Protein AF-A0A0D4BY80-F1 (afdb_monomer)

Secondary structure (DSSP, 8-state):
--EEEEEEEEEEESS-HHHHHHHHHT-GGGTS------SSTT-B-GGG-EEEEEETTTEEEEEEEEGGGEEEEEEEEEEE-TTSPEEEEEEEEEEE-S---HHHHHHHHHHHHHHHHHHHHHHHHHHHHHTTPPPEEEEEE--GGGGSTTHHHHHHHHTT-SSPPTT-EEEEEETTTEEEEEEEEEE-SSEEEEE-SSEEEEEEEGGGGTS-EEEEEEESSS---HHHHHHHHHHH-

Radius of gyration: 18.1 Å; Cα contacts (8 Å, |Δi|>4): 515; chains: 1; bounding box: 46×47×46 Å

Organism: NCBI:txid1618207

Sequence (237 aa):
MSRSFEVRTETPIDGTPEQVWDAVTSGNSGWLWPTEIEPKLGGAGPWGSVVTAWEPAKHFANHMEGDGGFYNTLDYQIEERADGKTWVRYMHAGIFLQDMDDDSWANQYDGVRKHTDFYQHTLAEYVKYFAGQQASYAEVQGPEASGSPEAFLTLKAAIGAQDAQLGDSIGFTVPGLGEITGVLDYSTEHFAGVRTEKALYRFFGRNAFGSVVGLTVHEFDAEANGAAWQSWLNGLY

pLDDT: mean 96.06, std 3.53, range [71.81, 98.81]

Foldseek 3Di:
DKDKDKAKDKDWAPAALQLLQCCVAPQVVQQHNDWHWDQDQQTAGGPRWGWNDHDHSAKTKTKDADPPGWIWIWIWGWDQDPVRTIMIIIMIMIMDNDDDDPVLVVLVNVVVNVVVVRSSLSSRVCSNQPRPFHFQKDKAFADPVQLDLCNVVLVCVQQVNNPDDQQDWTWHQQVPVGIDIFGFNDDDSAWTWTDDNFKIKIWGSCSSVRGGIMIMITGRPDHDPNVSVNVRSHVSD

Structure (mmCIF, N/CA/C/O backbone):
data_AF-A0A0D4BY80-F1
#
_entry.id   AF-A0A0D4BY80-F1
#
loop_
_atom_site.group_PDB
_atom_site.id
_atom_site.type_symbol
_atom_site.label_atom_id
_atom_site.label_alt_id
_atom_site.label_comp_id
_atom_site.label_asym_id
_atom_site.label_entity_id
_atom_site.label_seq_id
_atom_site.pdbx_PDB_ins_code
_atom_site.Cartn_x
_atom_site.Cartn_y
_atom_site.Cartn_z
_atom_site.occupancy
_atom_site.B_iso_or_equiv
_atom_site.auth_seq_id
_atom_site.auth_comp_id
_atom_site.auth_asym_id
_atom_site.auth_atom_id
_atom_site.pdbx_PDB_model_num
ATOM 1 N N . MET A 1 1 ? 24.413 17.095 -2.637 1.00 71.81 1 MET A N 1
ATOM 2 C CA . MET A 1 1 ? 24.494 16.234 -3.836 1.00 71.81 1 MET A CA 1
ATOM 3 C C . MET A 1 1 ? 23.332 15.254 -3.830 1.00 71.81 1 MET A C 1
ATOM 5 O O . MET A 1 1 ? 22.940 14.824 -2.754 1.00 71.81 1 MET A O 1
ATOM 9 N N . SER A 1 2 ? 22.816 14.880 -5.003 1.00 84.19 2 SER A N 1
ATOM 10 C CA . SER A 1 2 ? 21.815 13.814 -5.130 1.00 84.19 2 SER A CA 1
ATOM 11 C C . SER A 1 2 ? 22.375 12.473 -4.644 1.00 84.19 2 SER A C 1
ATOM 13 O O . SER A 1 2 ? 23.553 12.180 -4.869 1.00 84.19 2 SER A O 1
ATOM 15 N N . ARG A 1 3 ? 21.550 11.650 -3.989 1.00 91.88 3 ARG A N 1
ATOM 16 C CA . ARG A 1 3 ? 21.976 10.357 -3.420 1.00 91.88 3 ARG A CA 1
ATOM 17 C C . ARG A 1 3 ? 20.980 9.256 -3.753 1.00 91.88 3 ARG A C 1
ATOM 19 O O . ARG A 1 3 ? 19.774 9.444 -3.607 1.00 91.88 3 ARG A O 1
ATOM 26 N N . SER A 1 4 ? 21.497 8.112 -4.185 1.00 93.31 4 SER A N 1
ATOM 27 C CA . SER A 1 4 ? 20.708 6.917 -4.475 1.00 93.31 4 SER A CA 1
ATOM 28 C C . SER A 1 4 ? 20.279 6.193 -3.202 1.00 93.31 4 SER A C 1
ATOM 30 O O . SER A 1 4 ? 20.962 6.270 -2.181 1.00 93.31 4 SER A O 1
ATOM 32 N N . PHE A 1 5 ? 19.204 5.421 -3.294 1.00 96.12 5 PHE A N 1
ATOM 33 C CA . PHE A 1 5 ? 18.801 4.440 -2.296 1.00 96.12 5 PHE A CA 1
ATOM 34 C C . PHE A 1 5 ? 18.462 3.103 -2.957 1.00 96.12 5 PHE A C 1
ATOM 36 O O . PHE A 1 5 ? 18.146 3.041 -4.147 1.00 96.12 5 PHE A O 1
ATOM 43 N N . GLU A 1 6 ? 18.490 2.044 -2.155 1.00 97.75 6 GLU A N 1
ATOM 44 C CA . GLU A 1 6 ? 17.997 0.720 -2.515 1.00 97.75 6 GLU A CA 1
ATOM 45 C C . GLU A 1 6 ? 17.402 0.064 -1.266 1.00 97.75 6 GLU A C 1
ATOM 47 O O . GLU A 1 6 ? 18.074 -0.040 -0.242 1.00 97.75 6 GLU A O 1
ATOM 52 N N . VAL A 1 7 ? 16.147 -0.370 -1.348 1.00 98.00 7 VAL A N 1
ATOM 53 C CA . VAL A 1 7 ? 15.464 -1.159 -0.319 1.00 98.00 7 VAL A CA 1
ATOM 54 C C . VAL A 1 7 ? 15.160 -2.530 -0.900 1.00 98.00 7 VAL A C 1
ATOM 56 O O . VAL A 1 7 ? 14.670 -2.632 -2.023 1.00 98.00 7 VAL A O 1
ATOM 59 N N . ARG A 1 8 ? 15.437 -3.585 -0.131 1.00 97.75 8 ARG A N 1
ATOM 60 C CA . ARG A 1 8 ? 15.101 -4.968 -0.480 1.00 97.75 8 ARG A CA 1
ATOM 61 C C . ARG A 1 8 ? 14.278 -5.606 0.624 1.00 97.75 8 ARG A C 1
ATOM 63 O O . ARG A 1 8 ? 14.615 -5.454 1.797 1.00 97.75 8 ARG A O 1
ATOM 70 N N . THR A 1 9 ? 13.263 -6.368 0.243 1.00 97.00 9 THR A N 1
ATOM 71 C CA . THR A 1 9 ? 12.457 -7.171 1.165 1.00 97.00 9 THR A CA 1
ATOM 72 C C . THR A 1 9 ? 12.281 -8.585 0.621 1.00 97.00 9 THR A C 1
ATOM 74 O O . THR A 1 9 ? 12.279 -8.808 -0.589 1.00 97.00 9 THR A O 1
ATOM 77 N N . GLU A 1 10 ? 12.139 -9.552 1.525 1.00 95.75 10 GLU A N 1
ATOM 78 C CA . GLU A 1 10 ? 11.660 -10.893 1.194 1.00 95.75 10 GLU A CA 1
ATOM 79 C C . GLU A 1 10 ? 10.397 -11.161 2.012 1.00 95.75 10 GLU A C 1
ATOM 81 O O . GLU A 1 10 ? 10.439 -11.145 3.245 1.00 95.75 10 GLU A O 1
ATOM 86 N N . THR A 1 11 ? 9.274 -11.391 1.334 1.00 94.88 11 THR A N 1
ATOM 87 C CA . THR A 1 11 ? 7.966 -11.543 1.976 1.00 94.88 11 THR A CA 1
ATOM 88 C C . THR A 1 11 ? 7.343 -12.883 1.585 1.00 94.88 11 THR A C 1
ATOM 90 O O . THR A 1 11 ? 7.130 -13.127 0.395 1.00 94.88 11 THR A O 1
ATOM 93 N N . PRO A 1 12 ? 7.042 -13.770 2.553 1.00 95.88 12 PRO A N 1
ATOM 94 C CA . PRO A 1 12 ? 6.262 -14.968 2.285 1.00 95.88 12 PRO A CA 1
ATOM 95 C C . PRO A 1 12 ? 4.783 -14.597 2.142 1.00 95.88 12 PRO A C 1
ATOM 97 O O . PRO A 1 12 ? 4.196 -13.995 3.041 1.00 95.88 12 PRO A O 1
ATOM 100 N N . ILE A 1 13 ? 4.174 -15.008 1.039 1.00 97.38 13 ILE A N 1
ATOM 101 C CA . ILE A 1 13 ? 2.771 -14.774 0.716 1.00 97.38 13 ILE A CA 1
ATOM 102 C C . ILE A 1 13 ? 2.026 -16.108 0.694 1.00 97.38 13 ILE A C 1
ATOM 104 O O . ILE A 1 13 ? 2.468 -17.098 0.107 1.00 97.38 13 ILE A O 1
ATOM 108 N N . ASP A 1 14 ? 0.881 -16.120 1.371 1.00 96.50 14 ASP A N 1
ATOM 109 C CA . ASP A 1 14 ? -0.067 -17.231 1.395 1.00 96.50 14 ASP A CA 1
ATOM 110 C C . ASP A 1 14 ? -0.938 -17.169 0.131 1.00 96.50 14 ASP A C 1
ATOM 112 O O . ASP A 1 14 ? -1.999 -16.549 0.111 1.00 96.50 14 ASP A O 1
ATOM 116 N N . GLY A 1 15 ? -0.406 -17.718 -0.961 1.00 95.50 15 GLY A N 1
ATOM 117 C CA . GLY A 1 15 ? -1.007 -17.711 -2.291 1.00 95.50 15 GLY A CA 1
ATOM 118 C C . GLY A 1 15 ? -0.070 -18.331 -3.326 1.00 95.50 15 GLY A C 1
ATOM 119 O O . GLY A 1 15 ? 1.109 -18.567 -3.053 1.00 95.50 15 GLY A O 1
ATOM 120 N N . THR A 1 16 ? -0.600 -18.609 -4.513 1.00 96.62 16 THR A N 1
ATOM 121 C CA . THR A 1 16 ? 0.153 -19.174 -5.649 1.00 96.62 16 THR A CA 1
ATOM 122 C C . THR A 1 16 ? 0.994 -18.109 -6.369 1.00 96.62 16 THR A C 1
ATOM 124 O O . THR A 1 16 ? 0.639 -16.925 -6.322 1.00 96.62 16 THR A O 1
ATOM 127 N N . PRO A 1 17 ? 2.073 -18.495 -7.078 1.00 97.75 17 PRO A N 1
ATOM 128 C CA . PRO A 1 17 ? 2.846 -17.574 -7.912 1.00 97.75 17 PRO A CA 1
ATOM 129 C C . PRO A 1 17 ? 1.993 -16.824 -8.936 1.00 97.75 17 PRO A C 1
ATOM 131 O O . PRO A 1 17 ? 2.229 -15.644 -9.184 1.00 97.75 17 PRO A O 1
ATOM 134 N N . GLU A 1 18 ? 0.969 -17.477 -9.487 1.00 97.62 18 GLU A N 1
ATOM 135 C CA . GLU A 1 18 ? 0.009 -16.881 -10.414 1.00 97.62 18 GLU A CA 1
ATOM 136 C C . GLU A 1 18 ? -0.833 -15.795 -9.738 1.00 97.62 18 GLU A C 1
ATOM 138 O O . GLU A 1 18 ? -0.967 -14.704 -10.281 1.00 97.62 18 GLU A O 1
ATOM 143 N N . GLN A 1 19 ? -1.339 -16.037 -8.524 1.00 97.75 19 GLN A N 1
ATOM 144 C CA . GLN A 1 19 ? -2.099 -15.020 -7.785 1.00 97.75 19 GLN A CA 1
ATOM 145 C C . GLN A 1 19 ? -1.236 -13.809 -7.421 1.00 97.75 19 GLN A C 1
ATOM 147 O O . GLN A 1 19 ? -1.703 -12.674 -7.503 1.00 97.75 19 GLN A O 1
ATOM 152 N N . VAL A 1 20 ? 0.023 -14.034 -7.033 1.00 98.06 20 VAL A N 1
ATOM 153 C CA . VAL A 1 20 ? 0.975 -12.945 -6.772 1.00 98.06 20 VAL A CA 1
ATOM 154 C C . VAL A 1 20 ? 1.286 -12.179 -8.057 1.00 98.06 20 VAL A C 1
ATOM 156 O O . VAL A 1 20 ? 1.293 -10.950 -8.054 1.00 98.06 20 VAL A O 1
ATOM 159 N N . TRP A 1 21 ? 1.514 -12.888 -9.161 1.00 98.25 21 TRP A N 1
ATOM 160 C CA . TRP A 1 21 ? 1.753 -12.285 -10.467 1.00 98.25 21 TRP A CA 1
ATOM 161 C C . TRP A 1 21 ? 0.592 -11.403 -10.915 1.00 98.25 21 TRP A C 1
ATOM 163 O O . TRP A 1 21 ? 0.802 -10.248 -11.293 1.00 98.25 21 TRP A O 1
ATOM 173 N N . ASP A 1 22 ? -0.629 -11.922 -10.828 1.00 97.75 22 ASP A N 1
ATOM 174 C CA . ASP A 1 22 ? -1.832 -11.173 -11.166 1.00 97.75 22 ASP A CA 1
ATOM 175 C C . ASP A 1 22 ? -1.943 -9.930 -10.278 1.00 97.75 22 ASP A C 1
ATOM 177 O O . ASP A 1 22 ? -2.178 -8.834 -10.791 1.00 97.75 22 ASP A O 1
ATOM 181 N N . ALA A 1 23 ? -1.671 -10.068 -8.974 1.00 97.81 23 ALA A N 1
ATOM 182 C CA . ALA A 1 23 ? -1.711 -8.972 -8.012 1.00 97.81 23 ALA A CA 1
ATOM 183 C C . ALA A 1 23 ? -0.747 -7.824 -8.336 1.00 97.81 23 ALA A C 1
ATOM 185 O O . ALA A 1 23 ? -1.147 -6.673 -8.189 1.00 97.81 23 ALA A O 1
ATOM 186 N N . VAL A 1 24 ? 0.489 -8.110 -8.767 1.00 96.81 24 VAL A N 1
ATOM 187 C CA . VAL A 1 24 ? 1.515 -7.076 -9.036 1.00 96.81 24 VAL A CA 1
ATOM 188 C C . VAL A 1 24 ? 1.483 -6.515 -10.462 1.00 96.81 24 VAL A C 1
ATOM 190 O O . VAL A 1 24 ? 2.137 -5.509 -10.739 1.00 96.81 24 VAL A O 1
ATOM 193 N N . THR A 1 25 ? 0.749 -7.152 -11.380 1.00 96.62 25 THR A N 1
ATOM 194 C CA . THR A 1 25 ? 0.687 -6.727 -12.791 1.00 96.62 25 THR A CA 1
ATOM 195 C C . THR A 1 25 ? -0.662 -6.153 -13.216 1.00 96.62 25 THR A C 1
ATOM 197 O O . THR A 1 25 ? -0.702 -5.266 -14.065 1.00 96.62 25 THR A O 1
ATOM 200 N N . SER A 1 26 ? -1.771 -6.637 -12.651 1.00 95.06 26 SER A N 1
ATOM 201 C CA . SER A 1 26 ? -3.132 -6.244 -13.058 1.00 95.06 26 SER A CA 1
ATOM 202 C C . SER A 1 26 ? -4.099 -6.024 -11.887 1.00 95.06 26 SER A C 1
ATOM 204 O O . SER A 1 26 ? -5.116 -5.349 -12.037 1.00 95.06 26 SER A O 1
ATOM 206 N N . GLY A 1 27 ? -3.778 -6.551 -10.703 1.00 95.00 27 GLY A N 1
ATOM 207 C CA . GLY A 1 27 ? -4.537 -6.413 -9.458 1.00 95.00 27 GLY A CA 1
ATOM 208 C C . GLY A 1 27 ? -4.078 -5.257 -8.565 1.00 95.00 27 GLY A C 1
ATOM 209 O O . GLY A 1 27 ? -4.422 -5.231 -7.386 1.00 95.00 27 GLY A O 1
ATOM 210 N N . ASN A 1 28 ? -3.310 -4.299 -9.097 1.00 93.94 28 ASN A N 1
ATOM 211 C CA . ASN A 1 28 ? -2.649 -3.244 -8.314 1.00 93.94 28 ASN A CA 1
ATOM 212 C C . ASN A 1 28 ? -3.628 -2.383 -7.495 1.00 93.94 28 ASN A C 1
ATOM 214 O O . ASN A 1 28 ? -3.283 -1.908 -6.412 1.00 93.94 28 ASN A O 1
ATOM 218 N N . SER A 1 29 ? -4.871 -2.234 -7.970 1.00 95.94 29 SER A N 1
ATOM 219 C CA . SER A 1 29 ? -5.952 -1.552 -7.249 1.00 95.94 29 SER A CA 1
ATOM 220 C C . SER A 1 29 ? -6.247 -2.176 -5.882 1.00 95.94 29 SER A C 1
ATOM 222 O O . SER A 1 29 ? -6.630 -1.453 -4.968 1.00 95.94 29 SER A O 1
ATOM 224 N N . GLY A 1 30 ? -6.041 -3.487 -5.716 1.00 96.81 30 GLY A N 1
ATOM 225 C CA . GLY A 1 30 ? -6.397 -4.238 -4.511 1.00 96.81 30 GLY A CA 1
ATOM 226 C 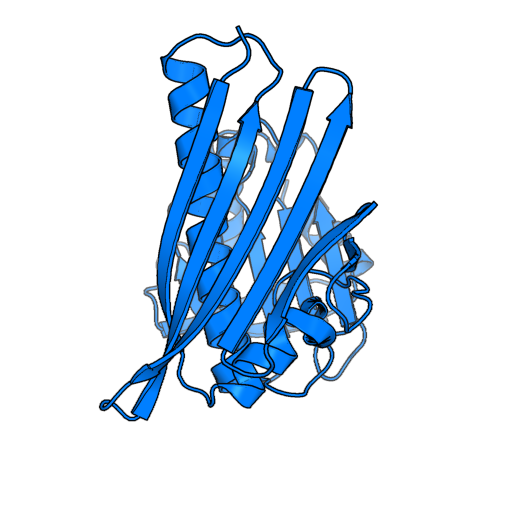C . GLY A 1 30 ? -5.436 -4.087 -3.334 1.00 96.81 30 GLY A C 1
ATOM 227 O O . GLY A 1 30 ? -5.784 -4.477 -2.223 1.00 96.81 30 GLY A O 1
ATOM 228 N N . TRP A 1 31 ? -4.242 -3.530 -3.545 1.00 97.69 31 TRP A N 1
ATOM 229 C CA . TRP A 1 31 ? -3.225 -3.445 -2.488 1.00 97.69 31 TRP A CA 1
ATOM 230 C C . TRP A 1 31 ? -2.336 -2.199 -2.536 1.00 97.69 31 TRP A C 1
ATOM 232 O O . TRP A 1 31 ? -1.669 -1.891 -1.549 1.00 97.69 31 TRP A O 1
ATOM 242 N N . LEU A 1 32 ? -2.308 -1.491 -3.667 1.00 95.00 32 LEU A N 1
ATOM 243 C CA . LEU A 1 32 ? -1.459 -0.324 -3.871 1.00 95.00 32 LEU A CA 1
ATOM 244 C C . LEU A 1 32 ? -2.294 0.865 -4.360 1.00 95.00 32 LEU A C 1
ATOM 246 O O . LEU A 1 32 ? -2.845 1.604 -3.554 1.00 95.00 32 LEU A O 1
ATOM 250 N N . TRP A 1 33 ? -2.429 1.025 -5.672 1.00 94.06 33 TRP A N 1
ATOM 251 C CA . TRP A 1 33 ? -3.345 1.951 -6.336 1.00 94.06 33 TRP A CA 1
ATOM 252 C C . TRP A 1 33 ? -3.516 1.505 -7.797 1.00 94.06 33 TRP A C 1
ATOM 254 O O . TRP A 1 33 ? -2.658 0.787 -8.333 1.00 94.06 33 TRP A O 1
ATOM 264 N N . PRO A 1 34 ? -4.606 1.909 -8.474 1.00 93.88 34 PRO A N 1
ATOM 265 C CA . PRO A 1 34 ? -4.835 1.552 -9.867 1.00 93.88 34 P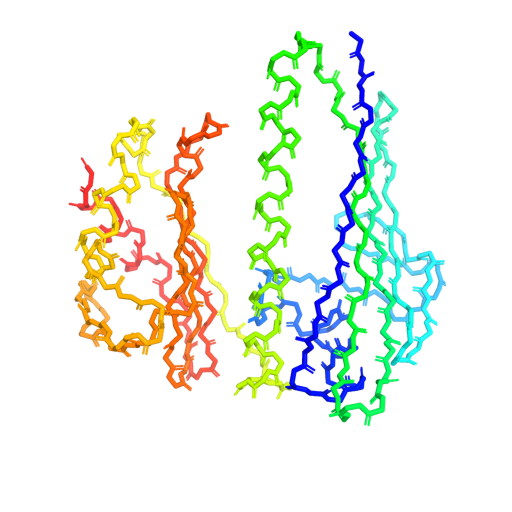RO A CA 1
ATOM 266 C C . PRO A 1 34 ? -3.703 2.065 -10.761 1.00 93.88 34 PRO A C 1
ATOM 268 O O . PRO A 1 34 ? -3.401 3.258 -10.790 1.00 93.88 34 PRO A O 1
ATOM 271 N N . THR A 1 35 ? -3.075 1.156 -11.499 1.00 93.25 35 THR A N 1
ATOM 272 C CA . THR A 1 35 ? -2.061 1.472 -12.508 1.00 93.25 35 THR A CA 1
ATOM 273 C C . THR A 1 35 ? -2.250 0.561 -13.709 1.00 93.25 35 THR A C 1
ATOM 275 O O . THR A 1 35 ? -2.678 -0.582 -13.565 1.00 93.25 35 THR A O 1
ATOM 278 N N . GLU A 1 36 ? -1.932 1.075 -14.892 1.00 92.88 36 GLU A N 1
ATOM 279 C CA . GLU A 1 36 ? -1.932 0.293 -16.123 1.00 92.88 36 GLU A CA 1
ATOM 280 C C . GLU A 1 36 ? -0.505 -0.143 -16.456 1.00 92.88 36 GLU A C 1
ATOM 282 O O . GLU A 1 36 ? 0.440 0.647 -16.364 1.00 92.88 36 GLU A O 1
ATOM 287 N N . ILE A 1 37 ? -0.360 -1.411 -16.837 1.00 97.00 37 ILE A N 1
ATOM 288 C CA . ILE A 1 37 ? 0.903 -2.015 -17.255 1.00 97.00 37 ILE A CA 1
ATOM 289 C C . ILE A 1 37 ? 0.647 -2.728 -18.579 1.00 97.00 37 ILE A C 1
ATOM 291 O O . ILE A 1 37 ? -0.240 -3.576 -18.684 1.00 97.00 37 ILE A O 1
ATOM 295 N N . GLU A 1 38 ? 1.419 -2.390 -19.606 1.00 97.81 38 GLU A N 1
ATOM 296 C CA . GLU A 1 38 ? 1.388 -3.111 -20.869 1.00 97.81 38 GLU A CA 1
ATOM 297 C C . GLU A 1 38 ? 2.096 -4.467 -20.690 1.00 97.81 38 GLU A C 1
ATOM 299 O O . GLU A 1 38 ? 3.274 -4.489 -20.324 1.00 97.81 38 GLU A O 1
ATOM 304 N N . PRO A 1 39 ? 1.427 -5.604 -20.963 1.00 97.12 39 PRO A N 1
ATOM 305 C CA . PRO A 1 39 ? 1.879 -6.920 -20.516 1.00 97.12 39 PRO A CA 1
ATOM 306 C C . PRO A 1 39 ? 2.972 -7.531 -21.407 1.00 97.12 39 PRO A C 1
ATOM 308 O O . PRO A 1 39 ? 2.786 -8.586 -22.022 1.00 97.12 39 PRO A O 1
ATOM 311 N N . LYS A 1 40 ? 4.112 -6.843 -21.530 1.00 98.00 40 LYS A N 1
ATOM 312 C CA . LYS A 1 40 ? 5.266 -7.280 -22.323 1.00 98.00 40 LYS A CA 1
ATOM 313 C C . LYS A 1 40 ? 6.561 -6.594 -21.886 1.00 98.00 40 LYS A C 1
ATOM 315 O O . LYS A 1 40 ? 6.555 -5.451 -21.439 1.00 98.00 40 LYS A O 1
ATOM 320 N N . LEU A 1 41 ? 7.692 -7.250 -22.143 1.00 98.44 41 LEU A N 1
ATOM 321 C CA . LEU A 1 41 ? 9.011 -6.619 -22.063 1.00 98.44 41 LEU A CA 1
ATOM 322 C C . LEU A 1 41 ? 9.093 -5.410 -23.012 1.00 98.44 41 LEU A C 1
ATOM 324 O O . LEU A 1 41 ? 8.727 -5.511 -24.186 1.00 98.44 41 LEU A O 1
ATOM 328 N N . GLY A 1 42 ? 9.583 -4.278 -22.506 1.00 98.38 42 GLY A N 1
ATOM 329 C CA . GLY A 1 42 ? 9.623 -3.003 -23.223 1.00 98.38 42 GLY A CA 1
ATOM 330 C C . GLY A 1 42 ? 8.262 -2.309 -23.344 1.00 98.38 42 GLY A C 1
ATOM 331 O O . GLY A 1 42 ? 8.156 -1.319 -24.066 1.00 98.38 42 GLY A O 1
ATOM 332 N N . GLY A 1 43 ? 7.222 -2.836 -22.692 1.00 98.19 43 GLY A N 1
ATOM 333 C CA . GLY A 1 43 ? 5.910 -2.205 -22.618 1.00 98.19 43 GLY A CA 1
ATOM 334 C C . GLY A 1 43 ? 5.889 -0.983 -21.702 1.00 98.19 43 GLY A C 1
ATOM 335 O O . GLY A 1 43 ? 6.810 -0.764 -20.910 1.00 98.19 43 GLY A O 1
ATOM 336 N N . ALA A 1 44 ? 4.825 -0.190 -21.808 1.00 97.88 44 ALA A N 1
ATOM 337 C CA . ALA A 1 44 ? 4.573 0.914 -20.885 1.00 97.88 44 ALA A CA 1
ATOM 338 C C . ALA A 1 44 ? 4.269 0.401 -19.465 1.00 97.88 44 ALA A C 1
ATOM 340 O O . ALA A 1 44 ? 3.471 -0.515 -19.285 1.00 97.88 44 ALA A O 1
ATOM 341 N N . GLY A 1 45 ? 4.891 1.008 -18.460 1.00 95.44 45 GLY A N 1
ATOM 342 C CA . GLY A 1 45 ? 4.595 0.797 -17.047 1.00 95.44 45 GLY A CA 1
ATOM 343 C C . GLY A 1 45 ? 4.013 2.051 -16.381 1.00 95.44 45 GLY A C 1
ATOM 344 O O . GLY A 1 45 ? 3.796 3.081 -17.033 1.00 95.44 45 GLY A O 1
ATOM 345 N N . PRO A 1 46 ? 3.798 2.007 -15.055 1.00 91.94 46 PRO A N 1
ATOM 346 C CA . PRO A 1 46 ? 3.203 3.108 -14.308 1.00 91.94 46 PRO A CA 1
ATOM 347 C C . PRO A 1 46 ? 4.032 4.395 -14.422 1.00 91.94 46 PRO A C 1
ATOM 349 O O . PRO A 1 46 ? 5.264 4.344 -14.467 1.00 91.94 46 PRO A O 1
ATOM 352 N N . TRP A 1 47 ? 3.350 5.543 -14.485 1.00 90.25 47 TRP A N 1
ATOM 353 C CA . TRP A 1 47 ? 3.931 6.896 -14.581 1.00 90.25 47 TRP A CA 1
ATOM 354 C C . TRP A 1 47 ? 4.987 7.094 -15.677 1.00 90.25 47 TRP A C 1
ATOM 356 O O . TRP A 1 47 ? 5.888 7.911 -15.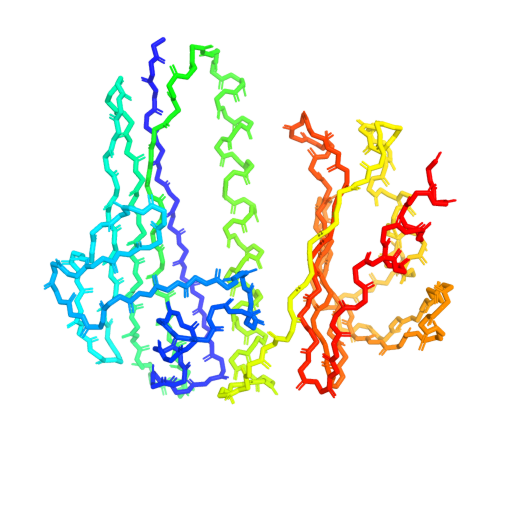526 1.00 90.25 47 TRP A O 1
ATOM 366 N N . GLY A 1 48 ? 4.875 6.378 -16.797 1.00 92.25 48 GLY A N 1
ATOM 367 C CA . GLY A 1 48 ? 5.821 6.506 -17.909 1.00 92.25 48 GLY A CA 1
ATOM 368 C C . GLY A 1 48 ? 7.112 5.705 -17.725 1.00 92.25 48 GLY A C 1
ATOM 369 O O . GLY A 1 48 ? 8.061 5.907 -18.479 1.00 92.25 48 GLY A O 1
ATOM 370 N N . SER A 1 49 ? 7.151 4.790 -16.754 1.00 97.06 49 SER A N 1
ATOM 371 C CA . SER A 1 49 ? 8.188 3.759 -16.695 1.00 97.06 49 SER A CA 1
ATOM 372 C C . SER A 1 49 ? 8.092 2.791 -17.881 1.00 97.06 49 SER A C 1
ATOM 374 O O . SER A 1 49 ? 7.085 2.724 -18.589 1.00 97.06 49 SER A O 1
ATOM 376 N N . VAL A 1 50 ? 9.151 2.018 -18.090 1.00 98.44 50 VAL A N 1
ATOM 377 C CA . VAL A 1 50 ? 9.233 0.948 -19.085 1.00 98.44 50 VAL A CA 1
ATOM 378 C C . VAL A 1 50 ? 9.379 -0.380 -18.357 1.00 98.44 50 VAL A C 1
ATOM 380 O O . VAL A 1 50 ? 10.177 -0.496 -17.426 1.00 98.44 50 VAL A O 1
ATOM 383 N N . VAL A 1 51 ? 8.630 -1.393 -18.786 1.00 98.69 51 VAL A N 1
ATOM 384 C CA . VAL A 1 51 ? 8.762 -2.767 -18.288 1.00 98.69 51 VAL A CA 1
ATOM 385 C C . VAL A 1 51 ? 10.114 -3.334 -18.725 1.00 98.69 51 VAL A C 1
ATOM 387 O O . VAL A 1 51 ? 10.391 -3.459 -19.920 1.00 98.69 51 VAL A O 1
ATOM 390 N N . THR A 1 52 ? 10.957 -3.698 -17.763 1.00 98.69 52 THR A N 1
ATOM 391 C CA . THR A 1 52 ? 12.319 -4.218 -17.970 1.00 98.69 52 THR A CA 1
ATOM 392 C C . THR A 1 52 ? 12.429 -5.726 -17.759 1.00 98.69 52 THR A C 1
ATOM 394 O O . THR A 1 52 ? 13.393 -6.324 -18.234 1.00 98.69 52 THR A O 1
ATOM 397 N N . ALA A 1 53 ? 11.434 -6.352 -17.128 1.00 98.62 53 ALA A N 1
ATOM 398 C CA . ALA A 1 53 ? 11.275 -7.802 -17.075 1.00 98.62 53 ALA A CA 1
ATOM 399 C C . ALA A 1 53 ? 9.792 -8.184 -17.123 1.00 98.62 53 ALA A C 1
ATOM 401 O O . ALA A 1 53 ? 8.952 -7.530 -16.503 1.00 98.62 53 ALA A O 1
ATOM 402 N N . TRP A 1 54 ? 9.478 -9.239 -17.877 1.00 98.62 54 TRP A N 1
ATOM 403 C CA . TRP A 1 54 ? 8.124 -9.772 -18.005 1.00 98.62 54 TRP A CA 1
ATOM 404 C C . TRP A 1 54 ? 8.167 -11.290 -18.192 1.00 98.62 54 TRP A C 1
ATOM 406 O O . TRP A 1 54 ? 8.140 -11.807 -19.311 1.00 98.62 54 TRP A O 1
ATOM 416 N N . GLU A 1 55 ? 8.256 -12.004 -17.078 1.00 98.50 55 GLU A N 1
ATOM 417 C CA . GLU A 1 55 ? 8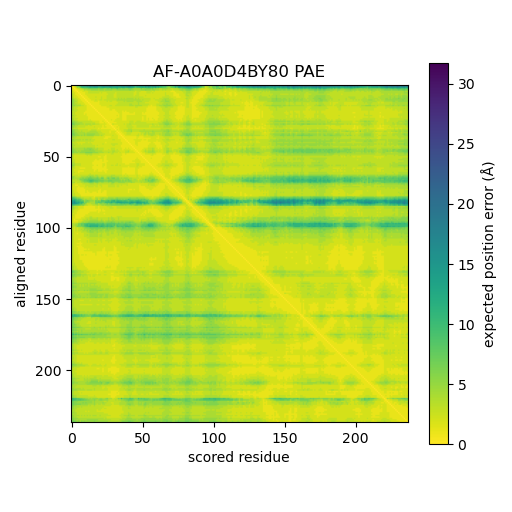.256 -13.462 -17.013 1.00 98.50 55 GLU A CA 1
ATOM 418 C C . GLU A 1 55 ? 7.097 -13.916 -16.118 1.00 98.50 55 GLU A C 1
ATOM 420 O O . GLU A 1 55 ? 7.233 -13.892 -14.891 1.00 98.50 55 GLU A O 1
ATOM 425 N N . PRO A 1 56 ? 5.951 -14.315 -16.705 1.00 98.19 56 PRO A N 1
ATOM 426 C CA . PRO A 1 56 ? 4.759 -14.673 -15.946 1.00 98.19 56 PRO A CA 1
ATOM 427 C C . PRO A 1 56 ? 5.019 -15.641 -14.794 1.00 98.19 56 PRO A C 1
ATOM 429 O O . PRO A 1 56 ? 5.748 -16.621 -14.960 1.00 98.19 56 PRO A O 1
ATOM 432 N N . ALA A 1 57 ? 4.414 -15.345 -13.639 1.00 97.44 57 ALA A N 1
ATOM 433 C CA . ALA A 1 57 ? 4.573 -16.072 -12.376 1.00 97.44 57 ALA A CA 1
ATOM 434 C C . ALA A 1 57 ? 6.010 -16.130 -11.815 1.00 97.44 57 ALA A C 1
ATOM 436 O O . ALA A 1 57 ? 6.267 -16.913 -10.903 1.00 97.44 57 ALA A O 1
ATOM 437 N N . LYS A 1 58 ? 6.954 -15.327 -12.339 1.00 98.31 58 LYS A N 1
ATOM 438 C CA . LYS A 1 58 ? 8.378 -15.405 -11.961 1.00 98.31 58 LYS A CA 1
ATOM 439 C C . LYS A 1 58 ? 9.066 -14.066 -11.751 1.00 98.31 58 LYS A C 1
ATOM 441 O O . LYS A 1 58 ? 9.729 -13.890 -10.735 1.00 98.31 58 LYS A O 1
ATOM 446 N N . HIS A 1 59 ? 8.979 -13.143 -12.706 1.00 98.62 59 HIS A N 1
ATOM 447 C CA . HIS A 1 59 ? 9.750 -11.899 -12.648 1.00 98.62 59 HIS A CA 1
ATOM 448 C C . HIS A 1 59 ? 9.042 -10.763 -13.371 1.00 98.62 59 HIS A C 1
ATOM 450 O O . HIS A 1 59 ? 8.796 -10.825 -14.577 1.00 98.62 59 HIS A O 1
ATOM 456 N N . PHE A 1 60 ? 8.726 -9.715 -12.623 1.00 98.44 60 PHE A N 1
ATOM 457 C CA . PHE A 1 60 ? 8.231 -8.455 -13.155 1.00 98.44 60 PHE A CA 1
ATOM 458 C C . PHE A 1 60 ? 9.152 -7.333 -12.687 1.00 98.44 60 PHE A C 1
ATOM 460 O O . PHE A 1 60 ? 9.483 -7.256 -11.507 1.00 98.44 60 PHE A O 1
ATOM 467 N N . ALA A 1 61 ? 9.563 -6.460 -13.598 1.00 98.56 61 ALA A N 1
ATOM 468 C CA . ALA A 1 61 ? 10.333 -5.278 -13.244 1.00 98.56 61 ALA A CA 1
ATOM 469 C C . ALA A 1 61 ? 9.993 -4.118 -14.172 1.00 98.56 61 ALA A C 1
ATOM 471 O O . ALA A 1 61 ? 9.676 -4.317 -15.351 1.00 98.56 61 ALA A O 1
ATOM 472 N N . ASN A 1 62 ? 10.096 -2.901 -13.650 1.00 98.44 62 ASN A N 1
ATOM 473 C CA . ASN A 1 62 ? 9.965 -1.679 -14.424 1.00 98.44 62 ASN A CA 1
ATOM 474 C C . ASN A 1 62 ? 10.976 -0.626 -13.966 1.00 98.44 62 ASN A C 1
ATOM 476 O O . ASN A 1 62 ? 11.426 -0.600 -12.819 1.00 98.44 62 ASN A O 1
ATOM 480 N N . HIS A 1 63 ? 11.327 0.255 -14.895 1.00 98.25 63 HIS A N 1
ATOM 481 C CA . HIS A 1 63 ? 12.297 1.313 -14.674 1.00 98.25 63 HIS A CA 1
ATOM 482 C C . HIS A 1 63 ? 11.815 2.626 -15.275 1.00 98.25 63 HIS A C 1
ATOM 484 O O . HIS A 1 63 ? 11.293 2.663 -16.389 1.00 98.25 63 HIS A O 1
ATOM 490 N N . MET A 1 64 ? 12.007 3.706 -14.534 1.00 96.94 64 MET A N 1
ATOM 491 C CA . MET A 1 64 ? 11.749 5.068 -14.967 1.00 96.94 64 MET A CA 1
ATOM 492 C C . MET A 1 64 ? 13.037 5.871 -14.867 1.00 96.94 64 MET A C 1
ATOM 494 O O . MET A 1 64 ? 13.706 5.816 -13.839 1.00 96.94 64 MET A O 1
ATOM 498 N N . GLU A 1 65 ? 13.309 6.672 -15.891 1.00 95.94 65 GLU A N 1
ATOM 499 C CA . GLU A 1 65 ? 14.288 7.756 -15.852 1.00 95.94 65 GLU A CA 1
ATOM 500 C C . GLU A 1 65 ? 13.561 9.097 -16.011 1.00 95.94 65 GLU A C 1
ATOM 502 O O . GLU A 1 65 ? 12.473 9.169 -16.587 1.00 95.94 65 GLU A O 1
ATOM 507 N N . GLY A 1 66 ? 14.157 10.168 -15.497 1.00 92.31 66 GLY A N 1
ATOM 508 C CA . GLY A 1 66 ? 13.632 11.521 -15.625 1.00 92.31 66 GLY A CA 1
ATOM 509 C C . GLY A 1 66 ? 14.724 12.585 -15.575 1.00 92.31 66 GLY A C 1
ATOM 510 O O . GLY A 1 66 ? 15.920 12.295 -15.475 1.00 92.31 66 GLY A O 1
ATOM 511 N N . ASP A 1 67 ? 14.297 13.843 -15.636 1.00 92.00 67 ASP A N 1
ATOM 512 C CA . ASP A 1 67 ? 15.201 14.991 -15.643 1.00 92.00 67 ASP A CA 1
ATOM 513 C C . ASP A 1 67 ? 16.113 15.032 -14.407 1.00 92.00 67 ASP A C 1
ATOM 515 O O . ASP A 1 67 ? 15.793 14.528 -13.329 1.00 92.00 67 ASP A O 1
ATOM 519 N N . GLY A 1 68 ? 17.284 15.654 -14.562 1.00 89.19 68 GLY A N 1
ATOM 520 C CA . GLY A 1 68 ? 18.237 15.822 -13.462 1.00 89.19 68 GLY A CA 1
ATOM 521 C C . GLY A 1 68 ? 18.878 14.519 -12.973 1.00 89.19 68 GLY A C 1
ATOM 522 O O . GLY A 1 68 ? 19.446 14.506 -11.884 1.00 89.19 68 GLY A O 1
ATOM 523 N N . GLY A 1 69 ? 18.801 13.440 -13.761 1.00 91.50 69 GLY A N 1
ATOM 524 C CA . GLY A 1 69 ? 19.307 12.120 -13.384 1.00 91.50 69 GLY A CA 1
ATOM 525 C C . GLY A 1 69 ? 18.364 11.350 -12.461 1.00 91.50 69 GLY A C 1
ATOM 526 O O . GLY A 1 69 ? 18.814 10.430 -11.780 1.00 91.50 69 GLY A O 1
ATOM 527 N N . PHE A 1 70 ? 17.082 11.734 -12.405 1.00 94.56 70 PHE A N 1
ATOM 528 C CA . PHE A 1 70 ? 16.065 10.987 -11.675 1.00 94.56 70 PHE A CA 1
ATOM 529 C C . PHE A 1 70 ? 15.962 9.560 -12.210 1.00 94.56 70 PHE A C 1
ATOM 531 O O . PHE A 1 70 ? 15.932 9.354 -13.422 1.00 94.56 70 PHE A O 1
ATOM 538 N N . TYR A 1 71 ? 15.828 8.593 -11.308 1.00 96.62 71 TYR A N 1
ATOM 539 C CA . TYR A 1 71 ? 15.387 7.257 -11.665 1.00 96.62 71 TYR A CA 1
ATOM 540 C C . TYR A 1 71 ? 14.597 6.594 -10.537 1.00 96.62 71 TYR A C 1
ATOM 542 O O . TYR A 1 71 ? 14.739 6.940 -9.358 1.00 96.62 71 TYR A O 1
ATOM 550 N N . ASN A 1 72 ? 13.783 5.612 -10.917 1.00 97.12 72 ASN A N 1
ATOM 551 C CA . ASN A 1 72 ? 13.049 4.733 -10.016 1.00 97.12 72 ASN A CA 1
ATOM 552 C C . ASN A 1 72 ? 12.938 3.339 -10.650 1.00 97.12 72 ASN A C 1
ATOM 554 O O . ASN A 1 72 ? 12.539 3.214 -11.807 1.00 97.12 72 ASN A O 1
ATOM 558 N N . THR A 1 73 ? 13.309 2.305 -9.906 1.00 98.19 73 THR A N 1
ATOM 559 C CA . THR A 1 73 ? 13.283 0.909 -10.349 1.00 98.19 73 THR A CA 1
ATOM 560 C C . THR A 1 73 ? 12.528 0.079 -9.335 1.00 98.19 73 THR A C 1
ATOM 562 O O . THR A 1 73 ? 12.894 0.091 -8.155 1.00 98.19 73 THR A O 1
ATOM 565 N N . LEU A 1 74 ? 11.545 -0.685 -9.808 1.00 98.06 74 LEU A N 1
ATOM 566 C CA . LEU A 1 74 ? 10.909 -1.744 -9.034 1.00 98.06 74 LEU A CA 1
ATOM 567 C C . LEU A 1 74 ? 11.223 -3.093 -9.683 1.00 98.06 74 LEU A C 1
ATOM 569 O O . LEU A 1 74 ? 11.171 -3.225 -10.906 1.00 98.06 74 LEU A O 1
ATOM 573 N N . ASP A 1 75 ? 11.550 -4.087 -8.866 1.00 98.50 75 ASP A N 1
ATOM 574 C CA . ASP A 1 75 ? 11.841 -5.455 -9.302 1.00 98.50 75 ASP A CA 1
ATOM 575 C C . ASP A 1 75 ? 11.167 -6.440 -8.342 1.00 98.50 75 ASP A C 1
ATOM 577 O O . ASP A 1 75 ? 11.333 -6.338 -7.125 1.00 98.50 75 ASP A O 1
ATOM 581 N N . TYR A 1 76 ? 10.380 -7.359 -8.895 1.00 98.38 76 TYR A N 1
ATOM 582 C CA . TYR A 1 76 ? 9.612 -8.377 -8.189 1.00 98.38 76 TYR A CA 1
ATOM 583 C C . TYR A 1 76 ? 10.030 -9.754 -8.694 1.00 98.38 76 TYR A C 1
ATOM 585 O O . TYR A 1 76 ? 9.695 -10.131 -9.818 1.00 98.38 76 TYR A O 1
ATOM 593 N N . GLN A 1 77 ? 10.695 -10.536 -7.850 1.00 98.56 77 GLN A N 1
ATOM 594 C CA . GLN A 1 77 ? 10.982 -11.945 -8.118 1.00 98.56 77 GLN A CA 1
ATOM 595 C C . GLN A 1 77 ? 10.037 -12.816 -7.303 1.00 98.56 77 GLN A C 1
ATOM 597 O O . GLN A 1 77 ? 9.955 -12.681 -6.083 1.00 98.56 77 GLN A O 1
ATOM 602 N N . ILE A 1 78 ? 9.331 -13.704 -7.990 1.00 98.50 78 ILE A N 1
ATOM 603 C CA . ILE A 1 78 ? 8.277 -14.561 -7.460 1.00 98.50 78 ILE A CA 1
ATOM 604 C C . ILE A 1 78 ? 8.791 -15.998 -7.513 1.00 98.50 78 ILE A C 1
ATOM 606 O O . ILE A 1 78 ? 9.121 -16.523 -8.576 1.00 98.50 78 ILE A O 1
ATOM 610 N N . GLU A 1 79 ? 8.892 -16.628 -6.349 1.00 97.06 79 GLU A N 1
ATOM 611 C CA . GLU A 1 79 ? 9.466 -17.960 -6.193 1.00 97.06 79 GLU A CA 1
ATOM 612 C C . GLU A 1 79 ? 8.534 -18.821 -5.336 1.00 97.06 79 GLU A C 1
ATOM 614 O O . GLU A 1 79 ? 8.312 -18.527 -4.163 1.00 97.06 79 GLU A O 1
ATOM 619 N N . GLU A 1 80 ? 8.007 -19.910 -5.894 1.00 93.69 80 GLU A N 1
ATOM 620 C CA . GLU A 1 80 ? 7.357 -20.941 -5.082 1.00 93.69 80 GLU A CA 1
ATOM 621 C C . GLU A 1 80 ? 8.409 -21.631 -4.206 1.00 93.69 80 GLU A C 1
ATOM 623 O O . GLU A 1 80 ? 9.444 -22.085 -4.705 1.00 93.69 80 GLU A O 1
ATOM 628 N N . ARG A 1 81 ? 8.159 -21.731 -2.896 1.00 88.12 81 ARG A N 1
ATOM 629 C CA . ARG A 1 81 ? 9.046 -22.446 -1.973 1.00 88.12 81 ARG A CA 1
ATOM 630 C C . ARG A 1 81 ? 8.403 -23.722 -1.442 1.00 88.12 81 ARG A C 1
ATOM 632 O O . ARG A 1 81 ? 7.192 -23.914 -1.450 1.00 88.12 81 ARG A O 1
ATOM 639 N N . ALA A 1 82 ? 9.260 -24.618 -0.952 1.00 82.75 82 ALA A N 1
ATOM 640 C CA . ALA A 1 82 ? 8.878 -25.956 -0.494 1.00 82.75 82 ALA A CA 1
ATOM 641 C C . ALA A 1 82 ? 7.899 -25.969 0.699 1.00 82.75 82 ALA A C 1
ATOM 643 O O . ALA A 1 82 ? 7.330 -27.014 1.003 1.00 82.75 82 ALA A O 1
ATOM 644 N N . ASP A 1 83 ? 7.710 -24.835 1.380 1.00 81.50 83 ASP A N 1
ATOM 645 C CA . ASP A 1 83 ? 6.713 -24.648 2.438 1.00 81.50 83 ASP A CA 1
ATOM 646 C C . ASP A 1 83 ? 5.288 -24.424 1.895 1.00 81.50 83 ASP A C 1
ATOM 648 O O . ASP A 1 83 ? 4.359 -24.243 2.683 1.00 81.50 83 ASP A O 1
ATOM 652 N N . GLY A 1 84 ? 5.110 -24.463 0.569 1.00 81.00 84 GLY A N 1
ATOM 653 C CA . GLY A 1 84 ? 3.833 -24.252 -0.111 1.00 81.00 84 GLY A CA 1
ATOM 654 C C . GLY A 1 84 ? 3.430 -22.780 -0.204 1.00 81.00 84 GLY A C 1
ATOM 655 O O . GLY A 1 84 ? 2.299 -22.492 -0.586 1.00 81.00 84 GLY A O 1
ATOM 656 N N . LYS A 1 85 ? 4.329 -21.856 0.161 1.00 90.44 85 LYS A N 1
ATOM 657 C CA . LYS A 1 85 ? 4.124 -20.410 0.037 1.00 90.44 85 LYS A CA 1
ATOM 658 C C . LYS A 1 85 ? 4.858 -19.861 -1.175 1.00 90.44 85 LYS A C 1
ATOM 660 O O . LYS A 1 85 ? 5.888 -20.388 -1.600 1.00 90.44 85 LYS A O 1
ATOM 665 N N . THR A 1 86 ? 4.375 -18.726 -1.660 1.00 97.06 86 THR A N 1
ATOM 666 C CA . THR A 1 86 ? 5.090 -17.934 -2.659 1.00 97.06 86 THR A CA 1
ATOM 667 C C . THR A 1 86 ? 5.927 -16.885 -1.956 1.00 97.06 86 THR A C 1
ATOM 669 O O . THR A 1 86 ? 5.423 -16.098 -1.163 1.00 97.06 86 THR A O 1
ATOM 672 N N . TRP A 1 87 ? 7.218 -16.857 -2.239 1.00 96.81 87 TRP A N 1
ATOM 673 C CA . TRP A 1 87 ? 8.117 -15.824 -1.758 1.00 96.81 87 TRP A CA 1
ATOM 674 C C . TRP A 1 87 ? 8.259 -14.734 -2.806 1.00 96.81 87 TRP A C 1
ATOM 676 O O . TRP A 1 87 ? 8.568 -15.014 -3.963 1.00 96.81 87 TRP A O 1
ATOM 686 N N . VAL A 1 88 ? 8.073 -13.489 -2.376 1.00 97.75 88 VAL A N 1
ATOM 687 C CA . VAL A 1 88 ? 8.354 -12.306 -3.188 1.00 97.75 88 VAL A CA 1
ATOM 688 C C . VAL A 1 88 ? 9.633 -11.672 -2.683 1.00 97.75 88 VAL A C 1
ATOM 690 O O . VAL A 1 88 ? 9.696 -11.231 -1.534 1.00 97.75 88 VAL A O 1
ATOM 693 N N . ARG A 1 89 ? 10.656 -11.626 -3.535 1.00 98.00 89 ARG A N 1
ATOM 694 C CA . ARG A 1 89 ? 11.824 -10.771 -3.317 1.00 98.00 89 ARG A CA 1
ATOM 695 C C . ARG A 1 89 ? 11.585 -9.485 -4.080 1.00 98.00 89 ARG A C 1
ATOM 697 O O . ARG A 1 89 ? 11.509 -9.501 -5.306 1.00 98.00 89 ARG A O 1
ATOM 704 N N . TYR A 1 90 ? 11.438 -8.398 -3.345 1.00 98.38 90 TYR A N 1
ATOM 705 C CA . TYR A 1 90 ? 11.164 -7.088 -3.906 1.00 98.38 90 TYR A CA 1
ATOM 706 C C . TYR A 1 90 ? 12.378 -6.180 -3.739 1.00 98.38 90 TYR A C 1
ATOM 708 O O . TYR A 1 90 ? 13.039 -6.196 -2.697 1.00 98.38 90 TYR A O 1
ATOM 716 N N . MET A 1 91 ? 12.662 -5.378 -4.760 1.00 98.38 91 MET A N 1
ATOM 717 C CA . MET A 1 91 ? 13.644 -4.304 -4.707 1.00 98.38 91 MET A CA 1
ATOM 718 C C . MET A 1 91 ? 13.003 -3.002 -5.176 1.00 98.38 91 MET A C 1
ATOM 720 O O . MET A 1 91 ? 12.402 -2.945 -6.246 1.00 98.38 91 MET A O 1
ATOM 724 N N . HIS A 1 92 ? 13.221 -1.942 -4.403 1.00 98.19 92 HIS A N 1
ATOM 725 C CA . HIS A 1 92 ? 12.945 -0.568 -4.797 1.00 98.19 92 HIS A CA 1
ATOM 726 C C . HIS A 1 92 ? 14.242 0.232 -4.764 1.00 98.19 92 HIS A C 1
ATOM 728 O O . HIS A 1 92 ? 14.813 0.455 -3.697 1.00 98.19 92 HIS A O 1
ATOM 734 N N . ALA A 1 93 ? 14.706 0.670 -5.929 1.00 97.69 93 ALA A N 1
ATOM 735 C CA . ALA A 1 93 ? 15.860 1.549 -6.051 1.00 97.69 93 ALA A CA 1
ATOM 736 C C . ALA A 1 93 ? 15.454 2.891 -6.659 1.00 97.69 93 ALA A C 1
ATOM 738 O O . ALA A 1 93 ? 14.563 2.966 -7.504 1.00 97.69 93 ALA A O 1
ATOM 739 N N . GLY A 1 94 ? 16.127 3.959 -6.255 1.00 96.25 94 GLY A N 1
ATOM 740 C CA . GLY A 1 94 ? 15.858 5.288 -6.787 1.00 96.25 94 GLY A CA 1
ATOM 741 C C . GLY A 1 94 ? 16.890 6.305 -6.344 1.00 96.25 94 GLY A C 1
ATOM 742 O O . GLY A 1 94 ? 17.911 5.958 -5.748 1.00 96.25 94 GLY A O 1
ATOM 743 N N . ILE A 1 95 ? 16.616 7.574 -6.627 1.00 94.88 95 ILE A N 1
ATOM 744 C CA . ILE A 1 95 ? 17.489 8.691 -6.265 1.00 94.88 95 ILE A CA 1
ATOM 745 C C . ILE A 1 95 ? 16.702 9.846 -5.658 1.00 94.88 95 ILE A C 1
ATOM 747 O O . ILE A 1 95 ? 15.657 10.254 -6.167 1.00 94.88 95 ILE A O 1
ATOM 751 N N . PHE A 1 96 ? 17.239 10.415 -4.583 1.00 92.25 96 PHE A N 1
ATOM 752 C CA . PHE A 1 96 ? 16.791 11.699 -4.067 1.00 92.25 96 PHE A CA 1
ATOM 753 C C . PHE A 1 96 ? 17.592 12.808 -4.748 1.00 92.25 96 PHE A C 1
ATOM 755 O O . PHE A 1 96 ? 18.815 12.879 -4.606 1.00 92.25 96 PHE A O 1
ATOM 762 N N . LEU A 1 97 ? 16.902 13.663 -5.506 1.00 90.12 97 LEU A N 1
ATOM 763 C CA . LEU A 1 97 ? 17.526 14.789 -6.210 1.00 90.12 97 LEU A CA 1
ATOM 764 C C . LEU A 1 97 ? 17.822 15.985 -5.300 1.00 90.12 97 LEU A C 1
ATOM 766 O O . LEU A 1 97 ? 18.680 16.805 -5.621 1.00 90.12 97 LEU A O 1
ATOM 770 N N . GLN A 1 98 ? 17.101 16.100 -4.186 1.00 86.62 98 GLN A N 1
ATOM 771 C CA . GLN A 1 98 ? 17.269 17.198 -3.243 1.00 86.62 98 GLN A CA 1
ATOM 772 C C . GLN A 1 98 ? 18.610 17.069 -2.523 1.00 86.62 98 GLN A C 1
ATOM 774 O O . GLN A 1 98 ? 19.005 15.977 -2.113 1.00 86.62 98 GLN A O 1
ATOM 779 N N . ASP A 1 99 ? 19.301 18.195 -2.368 1.00 87.75 99 ASP A N 1
ATOM 780 C CA . ASP A 1 99 ? 20.475 18.246 -1.509 1.00 87.75 99 ASP A CA 1
ATOM 781 C C . ASP A 1 99 ? 20.033 18.203 -0.047 1.00 87.75 99 ASP A C 1
ATOM 783 O O . ASP A 1 99 ? 19.171 18.980 0.364 1.00 87.75 99 ASP A O 1
ATOM 787 N N . MET A 1 100 ? 20.596 17.278 0.719 1.00 89.88 100 MET A N 1
ATOM 788 C CA . MET A 1 100 ? 20.222 17.031 2.105 1.00 89.88 100 MET A CA 1
ATOM 789 C C . MET A 1 100 ? 21.426 16.505 2.886 1.00 89.88 100 MET A C 1
ATOM 791 O O . MET A 1 100 ? 22.307 15.850 2.319 1.00 89.88 100 MET A O 1
ATOM 795 N N . ASP A 1 101 ? 21.466 16.815 4.179 1.00 93.25 101 ASP A N 1
ATOM 796 C CA . ASP A 1 101 ? 22.479 16.284 5.089 1.00 93.25 101 ASP A CA 1
ATOM 797 C C . ASP A 1 101 ? 22.276 14.782 5.362 1.00 93.25 101 ASP A C 1
ATOM 799 O O . ASP A 1 101 ? 21.311 14.160 4.905 1.00 93.25 101 ASP A O 1
ATOM 803 N N . ASP A 1 102 ? 23.235 14.173 6.062 1.00 92.38 102 ASP A N 1
ATOM 804 C CA . ASP A 1 102 ? 23.219 12.735 6.343 1.00 92.38 102 ASP A CA 1
ATOM 805 C C . ASP A 1 102 ? 21.996 12.316 7.176 1.00 92.38 102 ASP A C 1
ATOM 807 O O . ASP A 1 102 ? 21.409 11.269 6.899 1.00 92.38 102 ASP A O 1
ATOM 811 N N . ASP A 1 103 ? 21.569 13.144 8.133 1.00 90.81 103 ASP A N 1
ATOM 812 C CA . ASP A 1 103 ? 20.428 12.853 9.006 1.00 90.81 103 ASP A CA 1
ATOM 813 C C . ASP A 1 103 ? 19.100 12.922 8.239 1.00 90.81 103 ASP A C 1
ATOM 815 O O . ASP A 1 103 ? 18.268 12.014 8.329 1.00 90.81 103 ASP A O 1
ATOM 819 N N . SER A 1 104 ? 18.915 13.959 7.418 1.00 90.12 104 SER A N 1
ATOM 820 C CA . SER A 1 104 ? 17.737 14.105 6.559 1.00 90.12 104 SER A CA 1
ATOM 821 C C . SER A 1 104 ? 17.661 12.978 5.535 1.00 90.12 104 SER A C 1
ATOM 823 O O . SER A 1 104 ? 16.586 12.420 5.312 1.00 90.12 104 SER A O 1
ATOM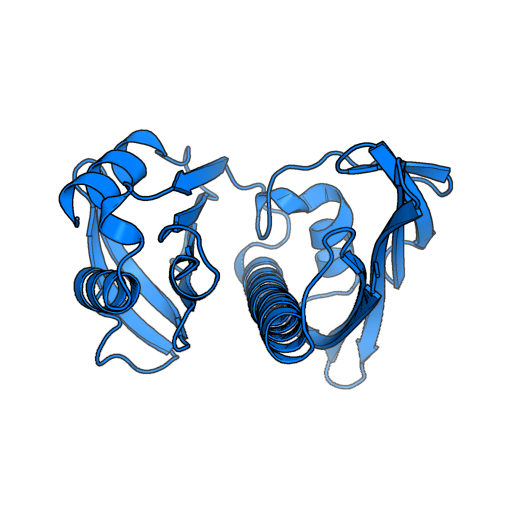 825 N N . TRP A 1 105 ? 18.799 12.589 4.949 1.00 92.25 105 TRP A N 1
ATOM 826 C CA . TRP A 1 105 ? 18.860 11.449 4.037 1.00 92.25 105 TRP A CA 1
ATOM 827 C C . TRP A 1 105 ? 18.496 10.138 4.732 1.00 92.25 105 TRP A C 1
ATOM 829 O O . TRP A 1 105 ? 17.688 9.373 4.203 1.00 92.25 105 TRP A O 1
ATOM 839 N N . ALA A 1 106 ? 19.044 9.888 5.924 1.00 91.62 106 ALA A N 1
ATOM 840 C CA . ALA A 1 106 ? 18.739 8.689 6.697 1.00 91.62 106 ALA A CA 1
ATOM 841 C C . ALA A 1 106 ? 17.246 8.613 7.051 1.00 91.62 106 ALA A C 1
ATOM 843 O O . ALA A 1 106 ? 16.647 7.543 6.938 1.00 91.62 106 ALA A O 1
ATOM 844 N N . ASN A 1 107 ? 16.628 9.747 7.398 1.00 89.38 107 ASN A N 1
ATOM 845 C CA . ASN A 1 107 ? 15.194 9.824 7.668 1.00 89.38 107 ASN A CA 1
ATOM 846 C C . ASN A 1 107 ? 14.345 9.528 6.417 1.00 89.38 107 ASN A C 1
ATOM 848 O O . ASN A 1 107 ? 13.385 8.762 6.489 1.00 89.38 107 ASN A O 1
ATOM 852 N N . GLN A 1 108 ? 14.711 10.080 5.253 1.00 90.88 108 GLN A N 1
ATOM 853 C CA . GLN A 1 108 ? 14.021 9.787 3.988 1.00 90.88 108 GLN A CA 1
ATOM 854 C C . GLN A 1 108 ? 14.162 8.313 3.590 1.00 90.88 108 GLN A C 1
ATOM 856 O O . GLN A 1 108 ? 13.184 7.675 3.200 1.00 90.88 108 GLN A O 1
ATOM 861 N N . TYR A 1 109 ? 15.362 7.748 3.734 1.00 93.88 109 TYR A N 1
ATOM 862 C CA . TYR A 1 109 ? 15.619 6.336 3.463 1.00 93.88 109 TYR A CA 1
ATOM 863 C C . TYR A 1 109 ? 14.803 5.410 4.377 1.00 93.88 109 TYR A C 1
ATOM 865 O O . TYR A 1 109 ? 14.165 4.473 3.893 1.00 93.88 109 TYR A O 1
ATOM 873 N N . ASP A 1 110 ? 14.766 5.684 5.684 1.00 93.12 110 ASP A N 1
ATOM 874 C CA . ASP A 1 110 ? 13.939 4.915 6.619 1.00 93.12 110 ASP A CA 1
ATOM 875 C C . ASP A 1 110 ? 12.440 5.071 6.313 1.00 93.12 110 ASP A C 1
ATOM 877 O O . ASP A 1 110 ? 11.694 4.092 6.375 1.00 93.12 110 ASP A O 1
ATOM 881 N N . GLY A 1 111 ? 12.010 6.258 5.872 1.00 93.06 111 GLY A N 1
ATOM 882 C CA . GLY A 1 111 ? 10.670 6.489 5.334 1.00 93.06 111 GLY A CA 1
ATOM 883 C C . GLY A 1 111 ? 10.339 5.568 4.156 1.00 93.06 111 GLY A C 1
ATOM 884 O O . GLY A 1 111 ? 9.315 4.881 4.196 1.00 93.06 111 GLY A O 1
ATOM 885 N N . VAL A 1 112 ? 11.205 5.489 3.138 1.00 95.50 112 VAL A N 1
ATOM 886 C CA . VAL A 1 112 ? 11.024 4.581 1.984 1.00 95.50 112 VAL A CA 1
ATOM 887 C C . VAL A 1 112 ? 10.962 3.124 2.431 1.00 95.50 112 VAL A C 1
ATOM 889 O O . VAL A 1 112 ? 10.081 2.379 1.992 1.00 95.50 112 VAL A O 1
ATOM 892 N N . ARG A 1 113 ? 11.859 2.716 3.333 1.00 96.38 113 ARG A N 1
ATOM 893 C CA . ARG A 1 113 ? 11.903 1.346 3.851 1.00 96.38 113 ARG A CA 1
ATOM 894 C C . ARG A 1 113 ? 10.605 0.972 4.567 1.00 96.38 113 ARG A C 1
ATOM 896 O O . ARG A 1 113 ? 10.012 -0.051 4.247 1.00 96.38 113 ARG A O 1
ATOM 903 N N . LYS A 1 114 ? 10.122 1.819 5.480 1.00 97.31 114 LYS A N 1
ATOM 904 C CA . LYS A 1 114 ? 8.890 1.556 6.239 1.00 97.31 114 LYS A CA 1
ATOM 905 C C . LYS A 1 114 ? 7.639 1.537 5.352 1.00 97.31 114 LYS A C 1
ATOM 907 O O . LYS A 1 114 ? 6.777 0.685 5.547 1.00 97.31 114 LYS A O 1
ATOM 912 N N . HIS A 1 115 ? 7.547 2.425 4.356 1.00 97.44 115 HIS A N 1
ATOM 913 C CA . HIS A 1 115 ? 6.458 2.368 3.370 1.00 97.44 115 HIS A CA 1
ATOM 914 C C . HIS A 1 115 ? 6.523 1.078 2.546 1.00 97.44 115 HIS A C 1
ATOM 916 O O . HIS A 1 115 ? 5.496 0.440 2.336 1.00 97.44 115 HIS A O 1
ATOM 922 N N . THR A 1 116 ? 7.724 0.673 2.123 1.00 97.69 116 THR A N 1
ATOM 923 C CA . THR A 1 116 ? 7.933 -0.585 1.395 1.00 97.69 116 THR A CA 1
ATOM 924 C C . THR A 1 116 ? 7.443 -1.776 2.212 1.00 97.69 116 THR A C 1
ATOM 926 O O . THR A 1 116 ? 6.641 -2.557 1.706 1.00 97.69 116 THR A O 1
ATOM 929 N N . ASP A 1 117 ? 7.841 -1.880 3.482 1.00 97.88 117 ASP A N 1
ATOM 930 C CA . ASP A 1 1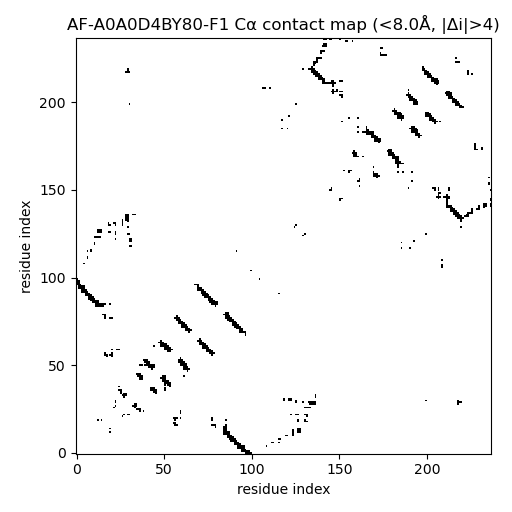17 ? 7.394 -2.955 4.374 1.00 97.88 117 ASP A CA 1
ATOM 931 C C . ASP A 1 117 ? 5.855 -3.006 4.472 1.00 97.88 117 ASP A C 1
ATOM 933 O O . ASP A 1 117 ? 5.255 -4.081 4.405 1.00 97.88 117 ASP A O 1
ATOM 937 N N . PHE A 1 118 ? 5.199 -1.845 4.578 1.00 98.50 118 PHE A N 1
ATOM 938 C CA . PHE A 1 118 ? 3.741 -1.766 4.677 1.00 98.50 118 PHE A CA 1
ATOM 939 C C . PHE A 1 118 ? 3.020 -2.142 3.373 1.00 98.50 118 PHE A C 1
ATOM 941 O O . PHE A 1 118 ? 1.994 -2.830 3.405 1.00 98.50 118 PHE A O 1
ATOM 948 N N . TYR A 1 119 ? 3.561 -1.753 2.217 1.00 98.25 119 TYR A N 1
ATOM 949 C CA . TYR A 1 119 ? 3.012 -2.148 0.919 1.00 98.25 119 TYR A CA 1
ATOM 950 C C . TYR A 1 119 ? 3.170 -3.648 0.663 1.00 98.25 119 TYR A C 1
ATOM 952 O O . TYR A 1 119 ? 2.224 -4.282 0.205 1.00 98.25 119 TYR A O 1
ATOM 960 N N . GLN A 1 120 ? 4.310 -4.245 1.024 1.00 98.25 120 GLN A N 1
ATOM 961 C CA . GLN A 1 120 ? 4.514 -5.692 0.881 1.00 98.25 120 GLN A CA 1
ATOM 962 C C . GLN A 1 120 ? 3.607 -6.499 1.819 1.00 98.25 120 GLN A C 1
ATOM 964 O O . GLN A 1 120 ? 3.073 -7.535 1.425 1.00 98.25 120 GLN A O 1
ATOM 969 N N . HIS A 1 121 ? 3.356 -6.000 3.034 1.00 98.56 121 HIS A N 1
ATOM 970 C CA . HIS A 1 121 ? 2.331 -6.572 3.912 1.00 98.56 121 HIS A CA 1
ATOM 971 C C . HIS A 1 121 ? 0.927 -6.459 3.303 1.00 98.56 121 HIS A C 1
ATOM 973 O O . HIS A 1 121 ? 0.159 -7.418 3.314 1.00 98.56 121 HIS A O 1
ATOM 979 N N . THR A 1 122 ? 0.596 -5.309 2.714 1.00 98.75 122 THR A N 1
ATOM 980 C CA . THR A 1 122 ? -0.707 -5.106 2.066 1.00 98.75 122 THR A CA 1
ATOM 981 C C . THR A 1 122 ? -0.898 -6.025 0.858 1.00 98.75 122 THR A C 1
ATOM 983 O O . THR A 1 122 ? -1.975 -6.599 0.714 1.00 98.75 122 THR A O 1
ATOM 986 N N . LEU A 1 123 ? 0.148 -6.243 0.051 1.00 98.56 123 LEU A N 1
ATOM 987 C CA . LEU A 1 123 ? 0.159 -7.244 -1.021 1.00 98.56 123 LEU A CA 1
ATOM 988 C C . LEU A 1 123 ? -0.126 -8.650 -0.474 1.00 98.56 123 LEU A C 1
ATOM 990 O O . LEU A 1 123 ? -0.952 -9.366 -1.037 1.00 98.56 123 LEU A O 1
ATOM 994 N N . ALA A 1 124 ? 0.517 -9.037 0.632 1.00 98.31 124 ALA A N 1
ATOM 995 C CA . ALA A 1 124 ? 0.310 -10.345 1.248 1.00 98.31 124 ALA A CA 1
ATOM 996 C C . ALA A 1 124 ? -1.138 -10.541 1.738 1.00 98.31 124 ALA A C 1
ATOM 998 O O . ALA A 1 124 ? -1.730 -11.591 1.481 1.00 98.31 124 ALA A O 1
ATOM 999 N N . GLU A 1 125 ? -1.732 -9.531 2.384 1.00 98.62 125 GLU A N 1
ATOM 1000 C CA . GLU A 1 125 ? -3.142 -9.573 2.799 1.00 98.62 125 GLU A CA 1
ATOM 1001 C C . GLU A 1 125 ? -4.089 -9.608 1.584 1.00 98.62 125 GLU A C 1
ATOM 1003 O O . GLU A 1 125 ? -5.035 -10.396 1.566 1.00 98.62 125 GLU A O 1
ATOM 1008 N N . TYR A 1 126 ? -3.827 -8.819 0.537 1.00 98.69 126 TYR A N 1
ATOM 1009 C CA . TYR A 1 126 ? -4.629 -8.854 -0.690 1.00 98.69 126 TYR A CA 1
ATOM 1010 C C . TYR A 1 126 ? -4.606 -10.233 -1.348 1.00 98.69 126 TYR A C 1
ATOM 1012 O O . TYR A 1 126 ? -5.662 -10.800 -1.615 1.00 98.69 126 TYR A O 1
ATOM 1020 N N . VAL A 1 127 ? -3.424 -10.815 -1.561 1.00 98.19 127 VAL A N 1
ATOM 1021 C CA . VAL A 1 127 ? -3.309 -12.135 -2.196 1.00 98.19 127 VAL A CA 1
ATOM 1022 C C . VAL A 1 127 ? -4.005 -13.206 -1.356 1.00 98.19 127 VAL A C 1
ATOM 1024 O O . VAL A 1 127 ? -4.736 -14.035 -1.896 1.00 98.19 127 VAL A O 1
ATOM 1027 N N . LYS A 1 128 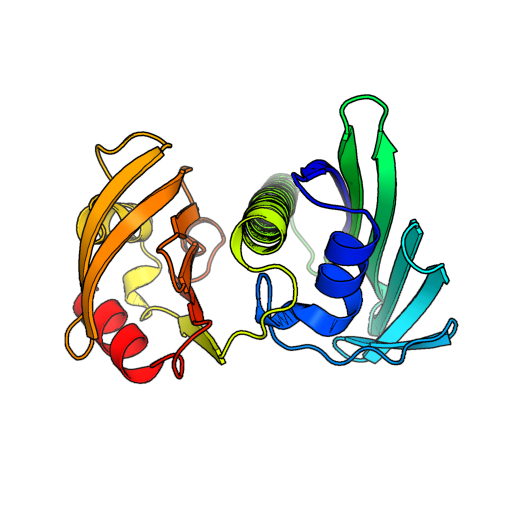? -3.841 -13.164 -0.032 1.00 97.88 128 LYS A N 1
ATOM 1028 C CA . LYS A 1 128 ? -4.423 -14.169 0.856 1.00 97.88 128 LYS A CA 1
ATOM 1029 C C . LYS A 1 128 ? -5.952 -14.141 0.889 1.00 97.88 128 LYS A C 1
ATOM 1031 O O . LYS A 1 128 ? -6.578 -15.199 0.929 1.00 97.88 128 LYS A O 1
ATOM 1036 N N . TYR A 1 129 ? -6.556 -12.955 0.928 1.00 98.19 129 TYR A N 1
ATOM 1037 C CA . TYR A 1 129 ? -7.994 -12.817 1.202 1.00 98.19 129 TYR A CA 1
ATOM 1038 C C . TYR A 1 129 ? -8.822 -12.377 -0.011 1.00 98.19 129 TYR A C 1
ATOM 1040 O O . TYR A 1 129 ? -10.024 -12.634 -0.047 1.00 98.19 129 TYR A O 1
ATOM 1048 N N . PHE A 1 130 ? -8.198 -11.750 -1.008 1.00 98.38 130 PHE A N 1
ATOM 1049 C CA . PHE A 1 130 ? -8.886 -11.034 -2.086 1.00 98.38 130 PHE A CA 1
ATOM 1050 C C . PHE A 1 130 ? -8.306 -11.304 -3.484 1.00 98.38 130 PHE A C 1
ATOM 1052 O O . PHE A 1 130 ? -8.683 -10.617 -4.434 1.00 98.38 130 PHE A O 1
ATOM 1059 N N . ALA A 1 131 ? -7.418 -12.292 -3.651 1.00 96.94 131 ALA A N 1
ATOM 1060 C CA . ALA A 1 131 ? -6.803 -12.589 -4.947 1.00 96.94 131 ALA A CA 1
ATOM 1061 C C . ALA A 1 131 ? -7.839 -12.722 -6.076 1.00 96.94 131 ALA A C 1
ATOM 1063 O O . ALA A 1 131 ? -8.846 -13.424 -5.953 1.00 96.94 131 ALA A O 1
ATOM 1064 N N . GLY A 1 132 ? -7.563 -12.046 -7.193 1.00 94.81 132 GLY A N 1
ATOM 1065 C CA . GLY A 1 132 ? -8.429 -12.015 -8.372 1.00 94.81 132 GLY A CA 1
ATOM 1066 C C . GLY A 1 132 ? -9.582 -11.007 -8.292 1.00 94.81 132 GLY A C 1
ATOM 1067 O O . GLY A 1 132 ? -10.270 -10.808 -9.292 1.00 94.81 132 GLY A O 1
ATOM 1068 N N . GLN A 1 133 ? -9.792 -10.347 -7.149 1.00 96.56 133 GLN A N 1
ATOM 1069 C CA . GLN A 1 133 ? -10.775 -9.270 -7.016 1.00 96.56 133 GLN A CA 1
ATOM 1070 C C . GLN A 1 133 ? -10.153 -7.922 -7.389 1.00 96.56 133 GLN A C 1
ATOM 1072 O O . GLN A 1 133 ? -8.972 -7.675 -7.145 1.00 96.56 133 GLN A O 1
ATOM 1077 N N . GLN A 1 134 ? -10.962 -7.038 -7.968 1.00 93.62 134 GLN A N 1
ATOM 1078 C CA . GLN A 1 134 ? -10.593 -5.652 -8.250 1.00 93.62 134 GLN A CA 1
ATOM 1079 C C . GLN A 1 134 ? -11.208 -4.760 -7.178 1.00 93.62 134 GLN A C 1
ATOM 1081 O O . GLN A 1 134 ? -12.390 -4.912 -6.878 1.00 93.62 134 GLN A O 1
ATOM 1086 N N . ALA A 1 135 ? -10.422 -3.846 -6.613 1.00 97.38 135 ALA A N 1
ATOM 1087 C CA . ALA A 1 135 ? -10.941 -2.904 -5.632 1.00 97.38 135 ALA A CA 1
ATOM 1088 C C . ALA A 1 135 ? -11.387 -1.601 -6.300 1.00 97.38 135 ALA A C 1
ATOM 1090 O O . ALA A 1 135 ? -10.684 -1.065 -7.164 1.00 97.38 135 ALA A O 1
ATOM 1091 N N . SER A 1 136 ? -12.501 -1.040 -5.833 1.00 98.00 136 SER A N 1
ATOM 1092 C CA . SER A 1 136 ? -12.695 0.404 -5.915 1.00 98.00 136 SER A CA 1
ATOM 1093 C C . SER A 1 136 ? -11.709 1.062 -4.947 1.00 98.00 136 SER A C 1
ATOM 1095 O O . SER A 1 136 ? -11.585 0.653 -3.789 1.00 98.00 136 SER A O 1
ATOM 1097 N N . TYR A 1 137 ? -10.958 2.045 -5.444 1.00 98.12 137 TYR A N 1
ATOM 1098 C CA . TYR A 1 137 ? -9.858 2.676 -4.720 1.00 98.12 137 TYR A CA 1
ATOM 1099 C C . TYR A 1 137 ? -10.198 4.118 -4.364 1.00 98.12 137 TYR A C 1
ATOM 1101 O O . TYR A 1 137 ? -10.613 4.898 -5.224 1.00 98.12 137 TYR A O 1
ATOM 1109 N N . ALA A 1 138 ? -9.933 4.495 -3.116 1.00 98.12 138 ALA A N 1
ATOM 1110 C CA . ALA A 1 138 ? -9.892 5.890 -2.706 1.00 98.12 138 ALA A CA 1
ATOM 1111 C C . ALA A 1 138 ? -8.613 6.183 -1.922 1.00 98.12 138 ALA A C 1
ATOM 1113 O O . ALA A 1 138 ? -8.170 5.386 -1.098 1.00 98.12 138 ALA A O 1
ATOM 1114 N N . GLU A 1 139 ? -8.068 7.373 -2.139 1.00 97.88 139 GLU A N 1
ATOM 1115 C CA . GLU A 1 139 ? -7.000 7.948 -1.334 1.00 97.88 139 GLU A CA 1
ATOM 1116 C C . GLU A 1 139 ? -7.482 9.275 -0.771 1.00 97.88 139 GLU A C 1
ATOM 1118 O O . GLU A 1 139 ? -8.037 10.100 -1.501 1.00 97.88 139 GLU A O 1
ATOM 1123 N N . VAL A 1 140 ? -7.263 9.487 0.522 1.00 97.62 140 VAL A N 1
ATOM 1124 C CA . VAL A 1 140 ? -7.573 10.756 1.175 1.00 97.62 140 VAL A CA 1
ATOM 1125 C C . VAL A 1 140 ? -6.394 11.222 2.013 1.00 97.62 140 VAL A C 1
ATOM 1127 O O . VAL A 1 140 ? -5.668 10.431 2.623 1.00 97.62 140 VAL A O 1
ATOM 1130 N N . GLN A 1 141 ? -6.210 12.535 2.030 1.00 98.00 141 GLN A N 1
ATOM 1131 C CA . GLN A 1 141 ? -5.151 13.211 2.768 1.00 98.00 141 GLN A CA 1
ATOM 1132 C C . GLN A 1 141 ? -5.802 14.060 3.853 1.00 98.00 141 GLN A C 1
ATOM 1134 O O . GLN A 1 141 ? -6.836 14.689 3.625 1.00 98.00 141 GLN A O 1
ATOM 1139 N N . GLY A 1 142 ? -5.223 14.053 5.045 1.00 97.50 142 GLY A N 1
ATOM 1140 C CA . GLY A 1 142 ? -5.725 14.816 6.175 1.00 97.50 142 GLY A CA 1
ATOM 1141 C C . GLY A 1 142 ? -5.556 16.320 5.976 1.00 97.50 142 GLY A C 1
ATOM 1142 O O . GLY A 1 142 ? -4.800 16.764 5.106 1.00 97.50 142 GLY A O 1
ATOM 1143 N N . PRO A 1 143 ? -6.252 17.131 6.787 1.00 97.75 143 PRO A N 1
ATOM 1144 C CA . PRO A 1 143 ? -6.051 18.573 6.787 1.00 97.75 143 PRO A CA 1
ATOM 1145 C C . PRO A 1 143 ? -4.645 18.921 7.300 1.00 97.75 143 PRO A C 1
ATOM 1147 O O . PRO A 1 143 ? -3.982 18.100 7.933 1.00 97.75 143 PRO A O 1
ATOM 1150 N N . GLU A 1 144 ? -4.207 20.165 7.100 1.00 97.25 144 GLU A N 1
ATOM 1151 C CA . GLU A 1 144 ? -2.895 20.661 7.557 1.00 97.25 144 GLU A CA 1
ATOM 1152 C C . GLU A 1 144 ? -2.637 20.391 9.053 1.00 97.25 144 GLU A C 1
ATOM 1154 O O . GLU A 1 144 ? -1.529 20.022 9.438 1.00 97.25 144 GLU A O 1
ATOM 1159 N N . ALA A 1 145 ? -3.677 20.478 9.892 1.00 96.75 145 ALA A N 1
ATOM 1160 C CA . ALA A 1 145 ? -3.605 20.184 11.326 1.00 96.75 145 ALA A CA 1
ATOM 1161 C C . ALA A 1 145 ? -3.130 18.750 11.640 1.00 96.75 145 ALA A C 1
ATOM 1163 O O . ALA A 1 145 ? -2.533 18.508 12.689 1.00 96.75 145 ALA A O 1
ATOM 1164 N N . SER A 1 146 ? -3.320 17.810 10.711 1.00 97.94 146 SER A N 1
ATOM 1165 C CA . SER A 1 146 ? -2.836 16.432 10.830 1.00 97.94 146 SER A CA 1
ATOM 1166 C C . SER A 1 146 ? -1.343 16.265 10.507 1.00 97.94 146 SER A C 1
ATOM 1168 O O . SER A 1 146 ? -0.852 15.142 10.431 1.00 97.94 146 SER A O 1
ATOM 1170 N N . GLY A 1 147 ? -0.606 17.365 10.325 1.00 97.25 147 GLY A N 1
ATOM 1171 C CA . GLY A 1 147 ? 0.857 17.382 10.257 1.00 97.25 147 GLY A CA 1
ATOM 1172 C C . GLY A 1 147 ? 1.550 17.425 11.626 1.00 97.25 147 GLY A C 1
ATOM 1173 O O . GLY A 1 147 ? 2.778 17.399 11.682 1.00 97.25 147 GLY A O 1
ATOM 1174 N N . SER A 1 148 ? 0.806 17.504 12.738 1.00 97.06 148 SER A N 1
ATOM 1175 C CA . SER A 1 148 ? 1.399 17.541 14.083 1.00 97.06 148 SER A CA 1
ATOM 1176 C C . SER A 1 148 ? 2.094 16.219 14.458 1.00 97.06 148 SER A C 1
ATOM 1178 O O . SER A 1 148 ? 1.722 15.160 13.941 1.00 97.06 148 SER A O 1
ATOM 1180 N N . PRO A 1 149 ? 3.083 16.222 15.374 1.00 95.44 149 PRO A N 1
ATOM 1181 C CA . PRO A 1 149 ? 3.758 14.995 15.811 1.00 95.44 149 PRO A CA 1
ATOM 1182 C C . PRO A 1 149 ? 2.804 13.931 16.381 1.00 95.44 149 PRO A C 1
ATOM 1184 O O . PRO A 1 149 ? 2.983 12.738 16.145 1.00 95.44 149 PRO A O 1
ATOM 1187 N N . GLU A 1 150 ? 1.743 14.348 17.074 1.00 96.19 150 GLU A N 1
ATOM 1188 C CA . GLU A 1 150 ? 0.767 13.467 17.725 1.00 96.19 150 GLU A CA 1
ATOM 1189 C C . GLU A 1 150 ? -0.383 13.035 16.798 1.00 96.19 150 GLU A C 1
ATOM 1191 O O . GLU A 1 150 ? -1.262 12.263 17.205 1.00 96.19 150 GLU A O 1
ATOM 1196 N N . ALA A 1 151 ? -0.407 13.512 15.548 1.00 98.00 151 ALA A N 1
ATOM 1197 C CA . ALA A 1 151 ? -1.549 13.328 14.659 1.00 98.00 151 ALA A CA 1
ATOM 1198 C C . ALA A 1 151 ? -1.876 11.848 14.422 1.00 98.00 151 ALA A C 1
ATOM 1200 O O . ALA A 1 151 ? -3.039 11.448 14.505 1.00 98.00 151 ALA A O 1
ATOM 1201 N N . PHE A 1 152 ? -0.872 11.003 14.183 1.00 98.06 152 PHE A N 1
ATOM 1202 C CA . PHE A 1 152 ? -1.124 9.585 13.927 1.00 98.06 152 PHE A CA 1
ATOM 1203 C C . PHE A 1 152 ? -1.565 8.813 15.180 1.00 98.06 152 PHE A C 1
ATOM 1205 O O . PHE A 1 152 ? -2.376 7.896 15.076 1.00 98.06 152 PHE A O 1
ATOM 1212 N N . LEU A 1 153 ? -1.115 9.216 16.375 1.00 97.62 153 LEU A N 1
ATOM 1213 C CA . LEU A 1 153 ? -1.622 8.653 17.635 1.00 97.62 153 LEU A CA 1
ATOM 1214 C C . LEU A 1 153 ? -3.116 8.950 17.803 1.00 97.62 153 LEU A C 1
ATOM 1216 O O . LEU A 1 153 ? -3.879 8.058 18.169 1.00 97.62 153 LEU A O 1
ATOM 1220 N N . THR A 1 154 ? -3.536 10.169 17.453 1.00 98.00 154 THR A N 1
ATOM 1221 C CA . THR A 1 154 ? -4.953 10.569 17.434 1.00 98.00 154 THR A CA 1
ATOM 1222 C C . THR A 1 154 ? -5.766 9.677 16.490 1.00 98.00 154 THR A C 1
ATOM 1224 O O . THR A 1 154 ? -6.837 9.198 16.864 1.00 98.00 154 THR A O 1
ATOM 1227 N N . LEU A 1 155 ? -5.229 9.364 15.304 1.00 98.38 155 LEU A N 1
ATOM 1228 C CA . LEU A 1 155 ? -5.865 8.425 14.377 1.00 98.38 155 LEU A CA 1
ATOM 1229 C C . LEU A 1 155 ? -5.951 7.011 14.944 1.00 98.38 155 LEU A C 1
ATOM 1231 O O . LEU A 1 155 ? -7.025 6.412 14.902 1.00 98.38 155 LEU A O 1
ATOM 1235 N N . LYS A 1 156 ? -4.857 6.473 15.498 1.00 98.12 156 LYS A N 1
ATOM 1236 C CA . LYS A 1 156 ? -4.859 5.127 16.091 1.00 98.12 156 LYS A CA 1
ATOM 1237 C C . LYS A 1 156 ? -5.886 5.012 17.215 1.00 98.12 156 LYS A C 1
ATOM 1239 O O . LYS A 1 156 ? -6.559 3.989 17.300 1.00 98.12 156 LYS A O 1
ATOM 1244 N N . ALA A 1 157 ? -6.044 6.049 18.035 1.00 97.88 157 ALA A N 1
ATOM 1245 C CA . ALA A 1 157 ? -7.087 6.101 19.054 1.00 97.88 157 ALA A CA 1
ATOM 1246 C C . ALA A 1 157 ? -8.492 6.052 18.430 1.00 97.88 157 ALA A C 1
ATOM 1248 O O . ALA A 1 157 ? -9.325 5.249 18.848 1.00 97.88 157 ALA A O 1
ATOM 1249 N N . ALA A 1 158 ? -8.736 6.853 17.388 1.00 97.94 158 ALA A N 1
ATOM 1250 C CA . ALA A 1 158 ? -10.037 6.951 16.725 1.00 97.94 158 ALA A CA 1
ATOM 1251 C C . ALA A 1 158 ? -10.487 5.652 16.036 1.00 97.94 158 ALA A C 1
ATOM 1253 O O . ALA A 1 158 ? -11.686 5.383 15.980 1.00 97.94 158 ALA A O 1
ATOM 1254 N N . ILE A 1 159 ? -9.546 4.842 15.539 1.00 97.75 159 ILE A N 1
ATOM 1255 C CA . ILE A 1 159 ? -9.852 3.535 14.933 1.00 97.75 159 ILE A CA 1
ATOM 1256 C C . ILE A 1 159 ? -9.825 2.373 15.942 1.00 97.75 159 ILE A C 1
ATOM 1258 O O . ILE A 1 159 ? -10.004 1.224 15.551 1.00 97.75 159 ILE A O 1
ATOM 1262 N N . GLY A 1 160 ? -9.570 2.644 17.229 1.00 96.81 160 GLY A N 1
ATOM 1263 C CA . GLY A 1 160 ? -9.473 1.614 18.272 1.00 96.81 160 GLY A CA 1
ATOM 1264 C C . GLY A 1 160 ? -8.169 0.804 18.258 1.00 96.81 160 GLY A C 1
ATOM 1265 O O . GLY A 1 160 ? -8.100 -0.255 18.871 1.00 96.81 160 GLY A O 1
ATOM 1266 N N . ALA A 1 161 ? -7.124 1.287 17.580 1.00 96.62 161 ALA A N 1
ATOM 1267 C CA . ALA A 1 161 ? -5.832 0.613 17.429 1.00 96.62 161 ALA A CA 1
ATOM 1268 C C . ALA A 1 161 ? -4.754 1.059 18.438 1.00 96.62 161 ALA A C 1
ATOM 1270 O O . ALA A 1 161 ? -3.615 0.599 18.351 1.00 96.62 161 ALA A O 1
ATOM 1271 N N . GLN A 1 162 ? -5.059 1.986 19.354 1.00 91.69 162 GLN A N 1
ATOM 1272 C CA . GLN A 1 162 ? -4.079 2.487 20.327 1.00 91.69 162 GLN A CA 1
ATOM 1273 C C . GLN A 1 162 ? -3.634 1.401 21.319 1.00 91.69 162 GLN A C 1
ATOM 1275 O O . GLN A 1 162 ? -2.436 1.261 21.554 1.00 91.69 162 GLN A O 1
ATOM 1280 N N . ASP A 1 163 ? -4.586 0.623 21.839 1.00 90.62 163 ASP A N 1
ATOM 1281 C CA . ASP A 1 163 ? -4.341 -0.416 22.852 1.00 90.62 163 ASP A CA 1
ATOM 1282 C C . ASP A 1 163 ? -4.515 -1.847 22.304 1.00 90.62 163 ASP A C 1
ATOM 1284 O O . ASP A 1 163 ? -4.376 -2.820 23.044 1.00 90.62 163 ASP A O 1
ATOM 1288 N N . ALA A 1 164 ? -4.825 -1.983 21.012 1.00 96.19 164 ALA A N 1
ATOM 1289 C CA . ALA A 1 164 ? -5.035 -3.268 20.355 1.00 96.19 164 ALA A CA 1
ATOM 1290 C C . ALA A 1 164 ? -3.714 -3.926 19.931 1.00 96.19 164 ALA A C 1
ATOM 1292 O O . ALA A 1 164 ? -2.734 -3.261 19.576 1.00 96.19 164 ALA A O 1
ATOM 1293 N N . GLN A 1 165 ? -3.709 -5.253 19.921 1.00 96.50 165 GLN A N 1
ATOM 1294 C CA . GLN A 1 165 ? -2.615 -6.077 19.428 1.00 96.50 165 GLN A CA 1
ATOM 1295 C C . GLN A 1 165 ? -2.871 -6.511 17.978 1.00 96.50 165 GLN A C 1
ATOM 1297 O O . GLN A 1 165 ? -3.999 -6.505 17.485 1.00 96.50 165 GLN A O 1
ATOM 1302 N N . LEU A 1 166 ? -1.806 -6.889 17.265 1.00 97.69 166 LEU A N 1
ATOM 1303 C CA . LEU A 1 166 ? -1.947 -7.458 15.922 1.00 97.69 166 LEU A CA 1
ATOM 1304 C C . LEU A 1 166 ? -2.818 -8.719 15.972 1.00 97.69 166 LEU A C 1
ATOM 1306 O O . LEU A 1 166 ? -2.567 -9.617 16.775 1.00 97.69 166 LEU A O 1
ATOM 1310 N N . GLY A 1 167 ? -3.807 -8.790 15.084 1.00 98.00 167 GLY A N 1
ATOM 1311 C CA . GLY A 1 167 ? -4.797 -9.864 15.037 1.00 98.00 167 GLY A CA 1
ATOM 1312 C C . GLY A 1 167 ? -6.068 -9.596 15.846 1.00 98.00 167 GLY A C 1
ATOM 1313 O O . GLY A 1 167 ? -7.040 -10.332 15.669 1.00 98.00 167 GLY A O 1
ATOM 1314 N N . ASP A 1 168 ? -6.104 -8.549 16.675 1.00 98.44 168 ASP A N 1
ATOM 1315 C CA . ASP A 1 168 ? -7.312 -8.195 17.417 1.00 98.44 168 ASP A CA 1
ATOM 1316 C C . ASP A 1 168 ? -8.410 -7.676 16.487 1.00 98.44 168 ASP A C 1
ATOM 1318 O O . ASP A 1 168 ? -8.159 -6.985 15.494 1.00 98.44 168 ASP A O 1
ATOM 1322 N N . SER A 1 169 ? -9.654 -7.985 16.855 1.00 98.19 169 SER A N 1
ATOM 1323 C CA . SER A 1 169 ? -10.831 -7.362 16.261 1.00 98.19 169 SER A CA 1
ATOM 1324 C C . SER A 1 169 ? -11.010 -5.969 16.858 1.00 98.19 169 SER A C 1
ATOM 1326 O O . SER A 1 169 ? -11.212 -5.834 18.064 1.00 98.19 169 SER A O 1
ATOM 1328 N N . ILE A 1 170 ? -10.995 -4.948 16.009 1.00 98.31 170 ILE A N 1
ATOM 1329 C CA . ILE A 1 170 ? -11.248 -3.555 16.378 1.00 98.31 170 ILE A CA 1
ATOM 1330 C C . ILE A 1 170 ? -12.485 -3.035 15.647 1.00 98.31 170 ILE A C 1
ATOM 1332 O O . ILE A 1 170 ? -12.873 -3.559 14.598 1.00 98.31 170 ILE A O 1
ATOM 1336 N N . GLY A 1 171 ? -13.114 -2.008 16.211 1.00 97.00 171 GLY A N 1
ATOM 1337 C CA . GLY A 1 171 ? -14.305 -1.393 15.644 1.00 97.00 171 GLY A CA 1
ATOM 1338 C C . GLY A 1 171 ? -14.269 0.123 15.762 1.00 97.00 171 GLY A C 1
ATOM 1339 O O . GLY A 1 171 ? -13.830 0.659 16.778 1.00 97.00 171 GLY A O 1
ATOM 1340 N N . PHE A 1 172 ? -14.732 0.810 14.723 1.00 97.38 172 PHE A N 1
ATOM 1341 C CA . PHE A 1 172 ? -14.834 2.266 14.695 1.00 97.38 172 PHE A CA 1
ATOM 1342 C C . PHE A 1 172 ? -15.965 2.713 13.770 1.00 97.38 172 PHE A C 1
ATOM 1344 O O . PHE A 1 172 ? -16.411 1.976 12.896 1.00 97.38 172 PHE A O 1
ATOM 1351 N N . THR A 1 173 ? -16.470 3.926 13.980 1.00 97.12 173 THR A N 1
ATOM 1352 C CA . THR A 1 173 ? -17.582 4.473 13.192 1.00 97.12 173 THR A CA 1
ATOM 1353 C C . THR A 1 173 ? -17.087 5.563 12.257 1.00 97.12 173 THR A C 1
ATOM 1355 O O . THR A 1 173 ? -16.461 6.528 12.700 1.00 97.12 173 THR A O 1
ATOM 1358 N N . VAL A 1 174 ? -17.436 5.447 10.977 1.00 96.62 174 VAL A N 1
ATOM 1359 C CA . VAL A 1 174 ? -17.209 6.486 9.969 1.00 96.62 174 VAL A CA 1
ATOM 1360 C C . VAL A 1 174 ? -18.566 7.077 9.578 1.00 96.62 174 VAL A C 1
ATOM 1362 O O . VAL A 1 174 ? -19.415 6.363 9.033 1.00 96.62 174 VAL A O 1
ATOM 1365 N N . PRO A 1 175 ? -18.830 8.369 9.855 1.00 93.25 175 PRO A N 1
ATOM 1366 C CA . PRO A 1 175 ? -20.072 9.017 9.452 1.00 93.25 175 PRO A CA 1
ATOM 1367 C C . PRO A 1 175 ? -20.344 8.840 7.954 1.00 93.25 175 PRO A C 1
ATOM 1369 O O . PRO A 1 175 ? -19.486 9.101 7.118 1.00 93.25 175 PRO A O 1
ATOM 1372 N N . GLY A 1 176 ? -21.549 8.379 7.618 1.00 92.25 176 GLY A N 1
ATOM 1373 C CA . GLY A 1 176 ? -21.943 8.069 6.239 1.00 92.25 176 GLY A CA 1
ATOM 1374 C C . GLY A 1 176 ? -21.621 6.644 5.775 1.00 92.25 176 GLY A C 1
ATOM 1375 O O . GLY A 1 176 ? -22.223 6.207 4.799 1.00 92.25 176 GLY A O 1
ATOM 1376 N N . LEU A 1 177 ? -20.754 5.910 6.482 1.00 94.00 177 LEU A N 1
ATOM 1377 C CA . LEU A 1 177 ? -20.449 4.493 6.220 1.00 94.00 177 LEU A CA 1
ATOM 1378 C C . LEU A 1 177 ? -20.938 3.554 7.329 1.00 94.00 177 LEU A C 1
ATOM 1380 O O . 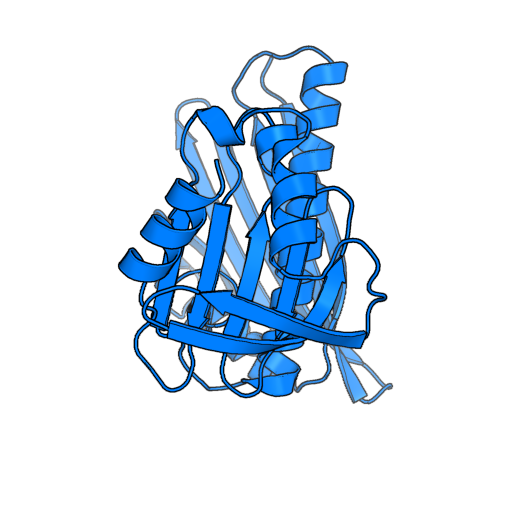LEU A 1 177 ? -21.196 2.384 7.071 1.00 94.00 177 LEU A O 1
ATOM 1384 N N . GLY A 1 178 ? -21.140 4.080 8.539 1.00 95.56 178 GLY A N 1
ATOM 1385 C CA . GLY A 1 178 ? -21.608 3.309 9.686 1.00 95.56 178 GLY A CA 1
ATOM 1386 C C . GLY A 1 178 ? -20.459 2.714 10.493 1.00 95.56 178 GLY A C 1
ATOM 1387 O O . GLY A 1 178 ? -19.351 3.253 10.517 1.00 95.56 178 GLY A O 1
ATOM 1388 N N . GLU A 1 179 ? -20.762 1.639 11.212 1.00 96.81 179 GLU A N 1
ATOM 1389 C CA . GLU A 1 179 ? -19.786 0.907 12.012 1.00 96.81 179 GLU A CA 1
ATOM 1390 C C . GLU A 1 179 ? -18.964 -0.027 11.121 1.00 96.81 179 GLU A C 1
ATOM 1392 O O . GLU A 1 179 ? -19.508 -0.803 10.336 1.00 96.81 179 GLU A O 1
ATOM 1397 N N . ILE A 1 180 ? -17.646 0.054 11.263 1.00 97.50 180 ILE A N 1
ATOM 1398 C CA . ILE A 1 180 ? -16.671 -0.812 10.616 1.00 97.50 180 ILE A CA 1
ATOM 1399 C C . ILE A 1 180 ? -16.070 -1.690 11.705 1.00 97.50 180 ILE A C 1
ATOM 1401 O O . ILE A 1 180 ? -15.574 -1.185 12.709 1.00 97.50 180 ILE A O 1
ATOM 1405 N N . THR A 1 181 ? -16.089 -3.003 11.494 1.00 98.25 181 THR A N 1
ATOM 1406 C CA . THR A 1 181 ? -15.390 -3.979 12.336 1.00 98.25 181 THR A CA 1
ATOM 1407 C C . THR A 1 181 ? -14.407 -4.751 11.472 1.00 98.25 181 THR A C 1
ATOM 1409 O O . THR A 1 181 ? -14.766 -5.242 10.401 1.00 98.25 181 THR A O 1
ATOM 1412 N N . GLY A 1 182 ? -13.164 -4.855 11.927 1.00 98.38 182 GLY A N 1
ATOM 1413 C CA . GLY A 1 182 ? -12.104 -5.526 11.188 1.00 98.38 182 GLY A CA 1
ATOM 1414 C C . GLY A 1 182 ? -10.974 -5.991 12.089 1.00 98.38 182 GLY A C 1
ATOM 1415 O O . GLY A 1 182 ? -10.972 -5.755 13.294 1.00 98.38 182 GLY A O 1
ATOM 1416 N N . VAL A 1 183 ? -10.004 -6.661 11.486 1.00 98.81 183 VAL A N 1
ATOM 1417 C CA . VAL A 1 183 ? -8.800 -7.152 12.152 1.00 98.81 183 VAL A CA 1
ATOM 1418 C C . VAL A 1 183 ? -7.681 -6.138 11.969 1.00 98.81 183 VAL A C 1
ATOM 1420 O O . VAL A 1 183 ? -7.411 -5.726 10.839 1.00 98.81 183 VAL A O 1
ATOM 1423 N N . LEU A 1 184 ? -7.004 -5.771 13.058 1.00 98.81 184 LEU A N 1
ATOM 1424 C CA . LEU A 1 184 ? -5.760 -5.004 12.999 1.00 98.81 184 LEU A CA 1
ATOM 1425 C C . LEU A 1 184 ? -4.642 -5.904 12.450 1.00 98.81 184 LEU A 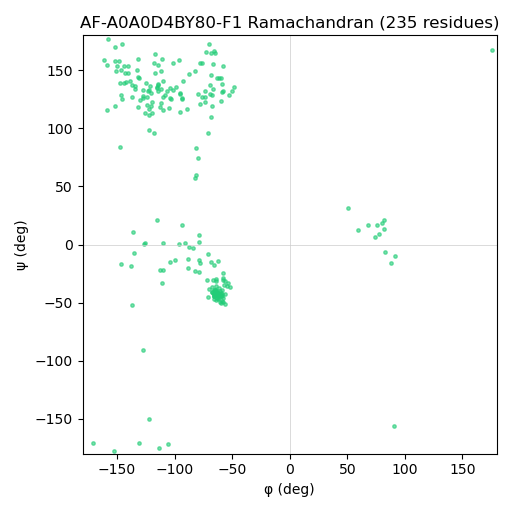C 1
ATOM 1427 O O . LEU A 1 184 ? -4.040 -6.684 13.187 1.00 98.81 184 LEU A O 1
ATOM 1431 N N . ASP A 1 185 ? -4.389 -5.824 11.146 1.00 98.62 185 ASP A N 1
ATOM 1432 C CA . ASP A 1 185 ? -3.422 -6.674 10.443 1.00 98.62 185 ASP A CA 1
ATOM 1433 C C . ASP A 1 185 ? -1.997 -6.088 10.444 1.00 98.62 185 ASP A C 1
ATOM 1435 O O . ASP A 1 185 ? -1.026 -6.828 10.295 1.00 98.62 185 ASP A O 1
ATOM 1439 N N . TYR A 1 186 ? -1.864 -4.778 10.675 1.00 98.56 186 TYR A N 1
ATOM 1440 C CA . TYR A 1 186 ? -0.587 -4.067 10.723 1.00 98.56 186 TYR A CA 1
ATOM 1441 C C . TYR A 1 186 ? -0.657 -2.912 11.720 1.00 98.56 186 TYR A C 1
ATOM 1443 O O . TYR A 1 186 ? -1.651 -2.191 11.777 1.00 98.56 186 TYR A O 1
ATOM 1451 N N . SER A 1 187 ? 0.398 -2.698 12.503 1.00 97.81 187 SER A N 1
ATOM 1452 C CA . SER A 1 187 ? 0.458 -1.620 13.492 1.00 97.81 187 SER A CA 1
ATOM 1453 C C . SER A 1 187 ? 1.910 -1.318 13.823 1.00 97.81 187 SER A C 1
ATOM 1455 O O . SER A 1 187 ? 2.633 -2.150 14.367 1.00 97.81 187 SER A O 1
ATOM 1457 N N . THR A 1 188 ? 2.336 -0.108 13.488 1.00 97.19 188 THR A N 1
ATOM 1458 C CA . THR A 1 188 ? 3.638 0.451 13.855 1.00 97.19 188 THR A CA 1
ATOM 1459 C C . THR A 1 188 ? 3.430 1.845 14.447 1.00 97.19 188 THR A C 1
ATOM 1461 O O . THR A 1 188 ? 2.297 2.263 14.719 1.00 97.19 188 THR A O 1
ATOM 1464 N N . GLU A 1 189 ? 4.522 2.574 14.662 1.00 95.56 189 GLU A N 1
ATOM 1465 C CA . GLU A 1 189 ? 4.479 3.983 15.052 1.00 95.56 189 GLU A CA 1
ATOM 1466 C C . GLU A 1 189 ? 3.857 4.880 13.969 1.00 95.56 189 GLU A C 1
ATOM 1468 O O . GLU A 1 189 ? 3.239 5.883 14.306 1.00 95.56 189 GLU A O 1
ATOM 1473 N N . HIS A 1 190 ? 3.976 4.519 12.684 1.00 97.12 190 HIS A N 1
ATOM 1474 C CA . HIS A 1 190 ? 3.585 5.400 11.571 1.00 97.12 190 HIS A CA 1
ATOM 1475 C C . HIS A 1 190 ? 2.609 4.766 10.577 1.00 97.12 190 HIS A C 1
ATOM 1477 O O . HIS A 1 190 ? 2.247 5.404 9.597 1.00 97.12 190 HIS A O 1
ATOM 1483 N N . PHE A 1 191 ? 2.194 3.518 10.781 1.00 98.50 191 PHE A N 1
ATOM 1484 C CA . PHE A 1 191 ? 1.271 2.830 9.877 1.00 98.50 191 PHE A CA 1
ATOM 1485 C C . PHE A 1 191 ? 0.316 1.941 10.659 1.00 98.50 191 PHE A C 1
ATOM 1487 O O . PHE A 1 191 ? 0.696 1.362 11.682 1.00 98.50 191 PHE A O 1
ATOM 1494 N N . ALA A 1 192 ? -0.906 1.807 10.155 1.00 98.69 192 ALA A N 1
ATOM 1495 C CA . ALA A 1 192 ? -1.892 0.866 10.661 1.00 98.69 192 ALA A CA 1
ATOM 1496 C C . ALA A 1 192 ? -2.694 0.280 9.495 1.00 98.69 192 ALA A C 1
ATOM 1498 O O . ALA A 1 192 ? -3.043 0.994 8.556 1.00 98.69 192 ALA A O 1
ATOM 1499 N N . GLY A 1 193 ? -2.983 -1.015 9.555 1.00 98.75 193 GLY A N 1
ATOM 1500 C CA . GLY A 1 193 ? -3.760 -1.741 8.559 1.00 98.75 193 GLY A CA 1
ATOM 1501 C C . GLY A 1 193 ? -4.948 -2.417 9.221 1.00 98.75 193 GLY A C 1
ATOM 1502 O O . GLY A 1 193 ? -4.779 -3.132 10.206 1.00 98.75 193 GLY A O 1
ATOM 1503 N N . VAL A 1 194 ? -6.146 -2.179 8.693 1.00 98.81 194 VAL A N 1
ATOM 1504 C CA . VAL A 1 194 ? -7.368 -2.861 9.124 1.00 98.81 194 VAL A CA 1
ATOM 1505 C C . VAL A 1 194 ? -7.948 -3.612 7.940 1.00 98.81 194 VAL A C 1
ATOM 1507 O O . VAL A 1 194 ? -8.246 -3.005 6.911 1.00 98.81 194 VAL A O 1
ATOM 1510 N N . ARG A 1 195 ? -8.125 -4.922 8.091 1.00 98.75 195 ARG A N 1
ATOM 1511 C CA . ARG A 1 195 ? -8.789 -5.772 7.102 1.00 98.75 195 ARG A CA 1
ATOM 1512 C C . ARG A 1 195 ? -10.173 -6.164 7.588 1.00 98.75 195 ARG A C 1
ATOM 1514 O O . ARG A 1 195 ? -10.329 -6.656 8.705 1.00 98.75 195 ARG A O 1
ATOM 1521 N N . THR A 1 196 ? -11.165 -6.016 6.726 1.00 98.56 196 THR A N 1
ATOM 1522 C CA . THR A 1 196 ? -12.505 -6.581 6.926 1.00 98.56 196 THR A CA 1
ATOM 1523 C C . THR A 1 196 ? -12.702 -7.781 5.998 1.00 98.56 196 THR A C 1
ATOM 1525 O O . THR A 1 196 ? -11.768 -8.234 5.339 1.00 98.56 196 THR A O 1
ATOM 1528 N N . GLU A 1 197 ? -13.916 -8.320 5.924 1.00 97.38 197 GLU A N 1
ATOM 1529 C CA . GLU A 1 197 ? -14.258 -9.324 4.908 1.00 97.38 197 GLU A CA 1
ATOM 1530 C C . GLU A 1 197 ? -14.293 -8.755 3.481 1.00 97.38 197 GLU A C 1
ATOM 1532 O O . GLU A 1 197 ? -14.335 -9.524 2.526 1.00 97.38 197 GLU A O 1
ATOM 1537 N N . LYS A 1 198 ? -14.331 -7.424 3.336 1.00 97.44 198 LYS A N 1
ATOM 1538 C CA . LYS A 1 198 ? -14.690 -6.733 2.087 1.00 97.44 198 LYS A CA 1
ATOM 1539 C C . LYS A 1 198 ? -13.778 -5.567 1.731 1.00 97.44 198 LYS A C 1
ATOM 1541 O O . LYS A 1 198 ? -13.909 -5.022 0.641 1.00 97.44 198 LYS A O 1
ATOM 1546 N N . ALA A 1 199 ? -12.861 -5.197 2.621 1.00 98.44 199 ALA A N 1
ATOM 1547 C CA . ALA A 1 199 ? -12.008 -4.041 2.430 1.00 98.44 199 ALA A CA 1
ATOM 1548 C C . ALA A 1 199 ? -10.641 -4.182 3.096 1.00 98.44 199 ALA A C 1
ATOM 1550 O O . ALA A 1 199 ? -10.494 -4.842 4.132 1.00 98.44 199 ALA A O 1
ATOM 1551 N N . LEU A 1 200 ? -9.665 -3.466 2.539 1.00 98.81 200 LEU A N 1
ATOM 1552 C CA . LEU A 1 200 ? -8.424 -3.103 3.218 1.00 98.81 200 LEU A CA 1
ATOM 1553 C C . LEU A 1 200 ? -8.407 -1.590 3.459 1.00 98.81 200 LEU A C 1
ATOM 1555 O O . LEU A 1 200 ? -8.450 -0.801 2.515 1.00 98.81 200 LEU A O 1
ATOM 1559 N N . TYR A 1 201 ? -8.291 -1.187 4.722 1.00 98.69 201 TYR A N 1
ATOM 1560 C CA . TYR A 1 201 ? -8.037 0.195 5.124 1.00 98.69 201 TYR A CA 1
ATOM 1561 C C . TYR A 1 201 ? -6.575 0.322 5.540 1.00 98.69 201 TYR A C 1
ATOM 1563 O O . TYR A 1 201 ? -6.087 -0.458 6.370 1.00 98.69 201 TYR A O 1
ATOM 1571 N N . ARG A 1 202 ? -5.855 1.272 4.944 1.00 98.81 202 ARG A N 1
ATOM 1572 C CA . ARG A 1 202 ? -4.418 1.469 5.165 1.00 98.81 202 ARG A CA 1
ATOM 1573 C C . ARG A 1 202 ? -4.171 2.905 5.579 1.00 98.81 202 ARG A C 1
ATOM 1575 O O . ARG A 1 202 ? -4.388 3.821 4.800 1.00 98.81 202 ARG A O 1
ATOM 1582 N N . PHE A 1 203 ? -3.741 3.099 6.817 1.00 98.62 203 PHE A N 1
ATOM 1583 C CA . PHE A 1 203 ? -3.543 4.407 7.426 1.00 98.62 203 PHE A CA 1
ATOM 1584 C C . PHE A 1 203 ? -2.054 4.744 7.484 1.00 98.62 203 PHE A C 1
ATOM 1586 O O . PHE A 1 203 ? -1.236 3.920 7.898 1.00 98.62 203 PHE A O 1
ATOM 1593 N N . PHE A 1 204 ? -1.720 5.974 7.106 1.00 98.44 204 PHE A N 1
ATOM 1594 C CA . PHE A 1 204 ? -0.357 6.463 6.944 1.00 98.44 204 PHE A CA 1
ATOM 1595 C C . PHE A 1 204 ? -0.122 7.678 7.843 1.00 98.44 204 PHE A C 1
ATOM 1597 O O . PHE A 1 204 ? -0.706 8.739 7.640 1.00 98.44 204 PHE A O 1
ATOM 1604 N N . GLY A 1 205 ? 0.789 7.553 8.798 1.00 97.75 205 GLY A N 1
ATOM 1605 C CA . GLY A 1 205 ? 1.316 8.630 9.630 1.00 97.75 205 GLY A CA 1
ATOM 1606 C C . GLY A 1 205 ? 2.422 9.401 8.921 1.00 97.75 205 GLY A C 1
ATOM 1607 O O . GLY A 1 205 ? 3.547 9.471 9.417 1.00 97.75 205 GLY A O 1
ATOM 1608 N N . ARG A 1 206 ? 2.134 9.960 7.734 1.00 96.12 206 ARG A N 1
ATOM 1609 C CA . ARG A 1 206 ? 3.155 10.673 6.939 1.00 96.12 206 ARG A CA 1
ATOM 1610 C C . ARG A 1 206 ? 3.565 12.016 7.543 1.00 96.12 206 ARG A C 1
ATOM 1612 O O . ARG A 1 206 ? 4.558 12.595 7.109 1.00 96.12 206 ARG A O 1
ATOM 1619 N N . ASN A 1 207 ? 2.874 12.465 8.588 1.00 95.38 207 ASN A N 1
ATOM 1620 C CA . ASN A 1 207 ? 3.302 13.552 9.466 1.00 95.38 207 ASN A CA 1
ATOM 1621 C C . ASN A 1 207 ? 4.708 13.329 10.044 1.00 95.38 207 ASN A C 1
ATOM 1623 O O . ASN A 1 207 ? 5.483 14.276 10.135 1.00 95.38 207 ASN A O 1
ATOM 1627 N N . ALA A 1 208 ? 5.102 12.076 10.303 1.00 93.25 208 ALA A N 1
ATOM 1628 C CA . ALA A 1 208 ? 6.469 11.743 10.715 1.00 93.25 208 ALA A CA 1
ATOM 1629 C C . ALA A 1 208 ? 7.531 12.003 9.622 1.00 93.25 208 ALA A C 1
ATOM 1631 O O . ALA A 1 208 ? 8.719 12.104 9.917 1.00 93.25 208 ALA A O 1
ATOM 1632 N N . PHE A 1 209 ? 7.109 12.134 8.362 1.00 89.56 209 PHE A N 1
ATOM 1633 C CA . PHE A 1 209 ? 7.975 12.314 7.193 1.00 89.56 209 PHE A CA 1
ATOM 1634 C C . PHE A 1 209 ? 7.769 13.680 6.513 1.00 89.56 209 PHE A C 1
ATOM 1636 O O . PHE A 1 209 ? 8.100 13.844 5.341 1.00 89.56 209 PHE A O 1
ATOM 1643 N N . GLY A 1 210 ? 7.226 14.665 7.240 1.00 88.38 210 GLY A N 1
ATOM 1644 C CA . GLY A 1 210 ? 7.042 16.037 6.747 1.00 88.38 210 GLY A CA 1
ATOM 1645 C C . GLY A 1 210 ? 5.794 16.248 5.883 1.00 88.38 210 GLY A C 1
ATOM 1646 O O . GLY A 1 210 ? 5.745 17.195 5.102 1.00 88.38 210 GLY A O 1
ATOM 1647 N N . SER A 1 211 ? 4.801 15.366 5.998 1.00 94.31 211 SER A N 1
ATOM 1648 C CA . SER A 1 211 ? 3.512 15.478 5.309 1.00 94.31 211 SER A CA 1
ATOM 1649 C C . SER A 1 211 ? 2.353 15.484 6.318 1.00 94.31 211 SER A C 1
ATOM 1651 O O . SER A 1 211 ? 2.502 15.963 7.437 1.00 94.31 211 SER A O 1
ATOM 1653 N N . VAL A 1 212 ? 1.186 14.985 5.927 1.00 97.81 212 VAL A N 1
ATOM 1654 C CA . VAL A 1 212 ? -0.022 14.878 6.753 1.00 97.81 212 VAL A CA 1
ATOM 1655 C C . VAL A 1 212 ? -0.408 13.415 6.942 1.00 97.81 212 VAL A C 1
ATOM 1657 O O . VAL A 1 212 ? 0.060 12.537 6.214 1.00 97.81 212 VAL A O 1
ATOM 1660 N N . VAL A 1 213 ? -1.263 13.123 7.919 1.00 98.44 213 VAL A N 1
ATOM 1661 C CA . VAL A 1 213 ? -1.866 11.788 8.015 1.00 98.44 213 VAL A CA 1
ATOM 1662 C C . VAL A 1 213 ? -2.731 11.531 6.777 1.00 98.44 213 VAL A C 1
ATOM 1664 O O . VAL A 1 213 ? -3.391 12.436 6.281 1.00 98.44 213 VAL A O 1
ATOM 1667 N N . GLY A 1 214 ? -2.749 10.303 6.268 1.00 98.06 214 GLY A N 1
ATOM 1668 C CA . GLY A 1 214 ? -3.596 9.920 5.138 1.00 98.06 214 GLY A CA 1
ATOM 1669 C C . GLY A 1 214 ? -4.096 8.489 5.257 1.00 98.06 214 GLY A C 1
ATOM 1670 O O . GLY A 1 214 ? -3.659 7.739 6.133 1.00 98.06 214 GLY A O 1
ATOM 1671 N N . LEU A 1 215 ? -4.998 8.095 4.362 1.00 97.69 215 LEU A N 1
ATOM 1672 C CA . LEU A 1 215 ? -5.376 6.696 4.205 1.00 97.69 215 LEU A CA 1
ATOM 1673 C C . LEU A 1 215 ? -5.660 6.325 2.752 1.00 97.69 215 LEU A C 1
ATOM 1675 O O . LEU A 1 215 ? -6.079 7.166 1.954 1.00 97.69 215 LEU A O 1
ATOM 1679 N N . THR A 1 216 ? -5.465 5.048 2.445 1.00 98.56 216 THR A N 1
ATOM 1680 C CA . THR A 1 216 ? -6.012 4.411 1.251 1.00 98.56 216 THR A CA 1
ATOM 1681 C C . THR A 1 216 ? -7.074 3.397 1.646 1.00 98.56 216 THR A C 1
ATOM 1683 O O . THR A 1 216 ? -7.046 2.801 2.730 1.00 98.56 216 THR A O 1
ATOM 1686 N N . VAL A 1 217 ? -8.042 3.244 0.755 1.00 98.38 217 VAL A N 1
ATOM 1687 C CA . VAL A 1 217 ? -9.193 2.366 0.900 1.00 98.38 217 VAL A CA 1
ATOM 1688 C C . VAL A 1 217 ? -9.264 1.491 -0.339 1.00 98.38 217 VAL A C 1
ATOM 1690 O O . VAL A 1 217 ? -9.298 2.012 -1.454 1.00 98.38 217 VAL A O 1
ATOM 1693 N N . HIS A 1 218 ? -9.315 0.182 -0.123 1.00 98.50 218 HIS A N 1
ATOM 1694 C CA . HIS A 1 218 ? -9.516 -0.822 -1.161 1.00 98.50 218 HIS A CA 1
ATOM 1695 C C . HIS A 1 218 ? -10.823 -1.557 -0.844 1.00 98.50 218 HIS A C 1
ATOM 1697 O O . HIS A 1 218 ? -10.813 -2.450 -0.001 1.00 98.50 218 HIS A O 1
ATOM 1703 N N . GLU A 1 219 ? -11.943 -1.151 -1.449 1.00 97.94 219 GLU A N 1
ATOM 1704 C CA . GLU A 1 219 ? -13.255 -1.807 -1.284 1.00 97.94 219 GLU A CA 1
ATOM 1705 C C . GLU A 1 219 ? -13.463 -2.835 -2.403 1.00 97.94 219 GLU A C 1
ATOM 1707 O O . GLU A 1 219 ? -13.361 -2.489 -3.580 1.00 97.94 219 GLU A O 1
ATOM 1712 N N . PHE A 1 220 ? -13.772 -4.088 -2.066 1.00 97.56 220 PHE A N 1
ATOM 1713 C CA . PHE A 1 220 ? -13.891 -5.177 -3.049 1.00 97.56 220 PHE A CA 1
ATOM 1714 C C . PHE A 1 220 ? -15.333 -5.509 -3.452 1.00 97.56 220 PHE A C 1
ATOM 1716 O O . PHE A 1 220 ? -15.544 -6.215 -4.437 1.00 97.56 220 PHE A O 1
ATOM 1723 N N . ASP A 1 221 ? -16.336 -5.011 -2.723 1.00 92.19 221 ASP A N 1
ATOM 1724 C CA . ASP A 1 221 ? -17.754 -5.288 -2.998 1.00 92.19 221 ASP A CA 1
ATOM 1725 C C . ASP A 1 221 ? -18.623 -4.031 -3.168 1.00 92.19 221 ASP A C 1
ATOM 1727 O O . ASP A 1 221 ? -19.832 -4.133 -3.398 1.00 92.19 221 ASP A O 1
ATOM 1731 N N . ALA A 1 222 ? -18.011 -2.850 -3.080 1.00 92.62 222 ALA A N 1
ATOM 1732 C CA . ALA A 1 222 ? -18.674 -1.561 -3.155 1.00 92.62 222 ALA A CA 1
ATOM 1733 C C . ALA A 1 222 ? -17.735 -0.483 -3.714 1.00 92.62 222 ALA A C 1
ATOM 1735 O O . ALA A 1 222 ? -16.531 -0.679 -3.859 1.00 92.62 222 ALA A O 1
ATOM 1736 N N . GLU A 1 223 ? -18.299 0.683 -4.019 1.00 94.56 223 GLU A N 1
ATOM 1737 C CA . GLU A 1 223 ? -17.510 1.868 -4.354 1.00 94.56 223 GLU A CA 1
ATOM 1738 C C . GLU A 1 223 ? -16.845 2.452 -3.102 1.00 94.56 223 GLU A C 1
ATOM 1740 O O . GLU A 1 223 ? -17.509 2.689 -2.087 1.00 94.56 223 GLU A O 1
ATOM 1745 N N . ALA A 1 224 ? -15.548 2.757 -3.188 1.00 94.56 224 ALA A N 1
ATOM 1746 C CA . ALA A 1 224 ? -14.820 3.409 -2.112 1.00 94.56 224 ALA A CA 1
ATOM 1747 C C . ALA A 1 224 ? -15.313 4.853 -1.938 1.00 94.56 224 ALA A C 1
ATOM 1749 O O . ALA A 1 224 ? -15.067 5.739 -2.760 1.00 94.56 224 ALA A O 1
ATOM 1750 N N . ASN A 1 225 ? -16.013 5.118 -0.834 1.00 96.06 225 ASN A N 1
ATOM 1751 C CA . ASN A 1 225 ? -16.576 6.438 -0.552 1.00 96.06 225 ASN A CA 1
ATOM 1752 C C . ASN A 1 225 ? -15.512 7.403 -0.003 1.00 96.06 225 ASN A C 1
ATOM 1754 O O . ASN A 1 225 ? -15.491 7.733 1.187 1.00 96.06 225 ASN A O 1
ATOM 1758 N N . GLY A 1 226 ? -14.629 7.876 -0.884 1.00 96.94 226 GLY A N 1
ATOM 1759 C CA . GLY A 1 226 ? -13.563 8.814 -0.527 1.00 96.94 226 GLY A CA 1
ATOM 1760 C C . GLY A 1 226 ? -14.077 10.097 0.139 1.00 96.94 226 GLY A C 1
ATOM 1761 O O . GLY A 1 226 ? -13.423 10.624 1.029 1.00 96.94 226 GLY A O 1
ATOM 1762 N N . ALA A 1 227 ? -15.278 10.573 -0.204 1.00 97.62 227 ALA A N 1
ATOM 1763 C CA . ALA A 1 227 ? -15.852 11.773 0.410 1.00 97.62 227 ALA A CA 1
ATOM 1764 C C . ALA A 1 227 ? -16.209 11.573 1.894 1.00 97.62 227 ALA A C 1
ATOM 1766 O O . ALA A 1 227 ? -15.940 12.455 2.712 1.00 97.62 227 ALA A O 1
ATOM 1767 N N . ALA A 1 228 ? -16.777 10.417 2.258 1.00 97.81 228 ALA A N 1
ATOM 1768 C CA . ALA A 1 228 ? -17.053 10.084 3.657 1.00 97.81 228 ALA A CA 1
ATOM 1769 C C . ALA A 1 228 ? -15.752 9.952 4.463 1.00 97.81 228 ALA A C 1
ATOM 1771 O O . ALA A 1 228 ? -15.638 10.527 5.545 1.00 97.81 228 ALA A O 1
ATOM 1772 N N . TRP A 1 229 ? -14.742 9.283 3.897 1.00 98.00 229 TRP A N 1
ATOM 1773 C CA . TRP A 1 229 ? -13.418 9.161 4.512 1.00 98.00 229 TRP A CA 1
ATOM 1774 C C . TRP A 1 229 ? -12.711 10.507 4.678 1.00 98.00 229 TRP A C 1
ATOM 1776 O O . TRP A 1 229 ? -12.182 10.788 5.751 1.00 98.00 229 TRP A O 1
ATOM 1786 N N . GLN A 1 230 ? -12.767 11.374 3.665 1.00 98.12 230 GLN A N 1
ATOM 1787 C CA . GLN A 1 230 ? -12.229 12.730 3.743 1.00 98.12 230 GLN A CA 1
ATOM 1788 C C . GLN A 1 230 ? -12.941 13.545 4.828 1.00 98.12 230 GLN A C 1
ATOM 1790 O O . GLN A 1 230 ? -12.289 14.236 5.607 1.00 98.12 230 GLN A O 1
ATOM 1795 N N . SER A 1 231 ? -14.275 13.460 4.908 1.00 98.00 231 SER A N 1
ATOM 1796 C CA . SER A 1 231 ? -15.050 14.161 5.936 1.00 98.00 231 SER A CA 1
ATOM 1797 C C . SER A 1 231 ? -14.738 13.653 7.343 1.00 98.00 231 SER A C 1
ATOM 1799 O O . SER A 1 231 ? -14.688 14.458 8.270 1.00 98.00 231 SER A O 1
ATOM 1801 N N . TRP A 1 232 ? -14.546 12.344 7.516 1.00 98.00 232 TRP A N 1
ATOM 1802 C CA . TRP A 1 232 ? -14.167 11.755 8.799 1.00 98.00 232 TRP A CA 1
ATOM 1803 C C . TRP A 1 232 ? -12.770 12.202 9.223 1.00 98.00 232 TRP A C 1
ATOM 1805 O O . TRP A 1 232 ? -12.600 12.673 10.344 1.00 98.00 232 TRP A O 1
ATOM 1815 N N . LEU A 1 233 ? -11.801 12.146 8.306 1.00 97.38 233 LEU A N 1
ATOM 1816 C CA . LEU A 1 233 ? -10.430 12.559 8.584 1.00 97.38 233 LEU A CA 1
ATOM 1817 C C . LEU A 1 233 ? -10.343 14.061 8.891 1.00 97.38 233 LEU A C 1
ATOM 1819 O O . LEU A 1 233 ? -9.656 14.450 9.825 1.00 97.38 233 LEU A O 1
ATOM 1823 N N . ASN A 1 234 ? -11.096 14.901 8.173 1.00 97.75 234 ASN A N 1
ATOM 1824 C CA . ASN A 1 234 ? -11.201 16.332 8.475 1.00 97.75 234 ASN A CA 1
ATOM 1825 C C . ASN A 1 234 ? -11.897 16.614 9.812 1.00 97.75 234 ASN A C 1
ATOM 1827 O O . ASN A 1 234 ? -11.628 17.635 10.420 1.00 97.75 234 ASN A O 1
ATOM 1831 N N . GLY A 1 235 ? -12.832 15.767 10.247 1.00 96.88 235 GLY A N 1
ATOM 1832 C CA . GLY A 1 235 ? -13.509 15.930 11.537 1.00 96.88 235 GLY A CA 1
ATOM 1833 C C . GLY A 1 235 ? -12.665 15.477 12.730 1.00 96.88 235 GLY A C 1
ATOM 1834 O O . GLY A 1 235 ? -13.000 15.804 13.866 1.00 96.88 235 GLY A O 1
ATOM 1835 N N . LEU A 1 236 ? -11.603 14.711 12.475 1.00 96.75 236 LEU A N 1
ATOM 1836 C CA . LEU A 1 236 ? -10.704 14.189 13.498 1.00 96.75 236 LEU A CA 1
ATOM 1837 C C . LEU A 1 236 ? -9.634 15.205 13.941 1.00 96.75 236 LEU A C 1
ATOM 1839 O O . LEU A 1 236 ? -9.115 15.075 15.051 1.00 96.75 236 LEU A O 1
ATOM 1843 N N . TYR A 1 237 ? -9.318 16.194 13.098 1.00 96.50 237 TYR A N 1
ATOM 1844 C CA . TYR A 1 237 ? -8.260 17.193 13.303 1.00 96.50 237 TYR A CA 1
ATOM 1845 C C . TYR A 1 237 ? -8.799 18.616 13.179 1.00 96.50 237 TYR A C 1
ATOM 1847 O O . TYR A 1 237 ? -8.390 19.467 13.998 1.00 96.50 237 TYR A O 1
#

InterPro domains:
  IPR023393 START-like domain superfamily [G3DSA:3.30.530.20] (2-148)

Mean predicted aligned error: 3.3 Å

Nearest PDB structures (foldseek):
  2il5-assembly1_A  TM=7.346E-01  e=1.583E-06  Staphylococcus aureus subsp. aureus USA300
  1z94-assembly1_A  TM=7.474E-01  e=1.915E-04  Chromobacterium violaceum ATCC 12472
  8h0h-assembly2_B  TM=5.919E-01  e=1.617E-04  Mycobacterium tuberculosis H37Rv
  8h2d-assembly1_A-2  TM=5.398E-01  e=2.144E-04  Mycobacterium tuberculosis H37Rv
  4qck-assembly1_A  TM=6.412E-01  e=5.714E-02  Mycobacterium tuberculosis H37Rv

Solvent-accessible surface area (backbone atoms only — not comparable to full-atom values): 12273 Å² total; per-residue (Å²): 99,61,47,74,52,74,43,75,51,79,46,81,24,62,41,52,37,58,45,50,38,42,37,76,56,71,26,28,25,40,45,76,51,79,60,66,52,46,99,40,66,73,21,52,26,60,98,78,14,34,20,74,36,66,40,88,44,36,34,44,26,34,41,31,77,49,80,96,77,35,39,42,36,44,38,40,38,38,40,79,43,97,87,73,31,17,33,37,41,39,37,46,35,36,47,43,76,64,68,63,55,73,66,60,46,51,51,52,51,52,49,54,45,54,52,48,56,52,43,54,50,34,42,31,53,27,36,55,76,43,56,93,48,64,26,31,62,26,72,40,70,37,46,79,70,22,36,40,91,61,32,42,58,55,50,31,49,65,48,44,52,66,87,54,53,83,69,36,81,34,53,32,72,41,71,95,75,44,79,47,65,28,28,28,74,40,79,60,94,45,38,38,27,37,36,45,99,51,34,43,40,41,39,38,25,35,21,84,74,81,42,36,23,30,38,40,37,20,20,57,83,50,78,41,60,41,66,40,54,36,53,43,46,50,72,74,93